Protein AF-A0A9N9I677-F1 (afdb_monomer)

Sequence (275 aa):
DKKPDLIQLHFCMAEDSSINVDSILSALTIPKIPNNEFDAHTFYYDFAKNVANFLLRNTRLHLPPKRTFTILEIEFYLRDEINDHCDPFSHGHEHQLTCGEWYFHHVGRFGYRGGSRKGIDITFGSKNRNIYGGILIRAIKDDETNQVIEGPSLVVDKILELCGVDQQGGIRQLVEVKWKGQSGISKNMENFNGLVYLKKIDDENANSKMQIVIGLYDRFKDIDKVSEVSNINRSVVERCIKEMTAGMNNGNINDFIGKKGRGANGNDYYRMVGV

Mean predicted aligned error: 13.56 Å

Nearest PDB structures (foldseek):
  7ard-assembly1_V  TM=2.330E-01  e=4.717E+00  Polytomella sp. Pringsheim 198.80
  8xqx-assembly1_H  TM=1.436E-01  e=9.628E+00  Chlamydomonas reinhardtii

Solvent-accessible surface area (backbone atoms only — not comparable to full-atom values): 15948 Å² total; per-residue (Å²): 140,81,83,83,86,81,84,78,80,80,75,78,77,71,79,77,76,72,75,80,69,53,67,67,50,58,57,47,48,73,72,84,78,72,95,57,97,70,62,54,66,62,54,52,49,54,49,51,53,53,37,45,45,42,49,50,70,40,30,33,42,35,36,45,98,77,45,48,25,40,43,71,35,65,48,83,33,46,32,29,72,90,69,73,39,69,45,87,83,39,83,78,48,79,71,25,23,38,60,45,27,60,42,67,37,62,44,81,93,86,38,70,37,61,76,85,68,19,34,42,21,44,17,34,19,32,60,95,74,62,24,29,15,36,35,34,46,32,23,38,28,36,68,87,77,66,48,75,39,76,37,26,29,51,43,47,50,52,53,28,51,48,66,72,19,58,91,64,62,28,69,58,35,41,40,60,62,70,25,62,68,30,38,21,28,34,86,88,40,94,42,39,32,90,52,58,31,51,41,72,60,86,44,98,62,67,67,36,70,55,54,54,41,52,58,40,30,75,72,63,75,34,66,66,61,31,17,63,77,66,75,42,59,52,71,58,45,51,50,44,53,49,53,49,51,47,47,67,74,68,52,59,68,68,84,73,56,74,79,85,66,95,81,75,89,68,82,86,80,78,80,74,71,80,121

Organism: NCBI:txid60492

Foldseek 3Di:
DDDDDDDDPDDPPPPPPPPPPPVLLVLLAQDDDDPDDDDPVVSVVVSVLSNLCCQQQFKWKAFPPGWTKHQWAKDKDKDQVPNPPHDVPQPLQPVLQDAQFKDWPADPNPHGDDDQPIWIWGRSHHPVRSMGITMTRAWIATPVPRDIQGGRNSVQVVRCVRVVCNVPPGPCCVCCPQQVNQGGQDPPDPSDSVGIHMDGRPDPCSVVVLVQLVVVCVVPVDLVVSCVVSVNPSVVSVVSVVVVVCCVVVVDCVVVDDDDDPDDDDPDDDRPGSD

Secondary structure (DSSP, 8-state):
--PPP-----------------HHHHHHSPPPPPSS---HHHHHHHHHHHHHHHHHHSEEEEETTTEEEEEEEEEEEEEETTTTEE-TT----GGGGSEEEEEEPEETTTEEP-GGG--EEEEE-BGGGTBEEEEEEEEEEETTT--EEESHHHHHHHHHHHTT-TTTTHHHIIIIIISTT--BSSTTSTTB-SSSEEEE---TTTS-HHHHHHHHHHHH--HHHHHHHHT--HHHHHHHHHHHHHHHHH--GGGG-----TT--SS--------

Structure (mmCIF, N/CA/C/O backbone):
data_AF-A0A9N9I677-F1
#
_entry.id   AF-A0A9N9I677-F1
#
loop_
_atom_site.group_PDB
_atom_site.id
_atom_site.type_symbol
_atom_site.label_atom_id
_atom_site.label_alt_id
_atom_site.label_comp_id
_atom_site.label_asym_id
_atom_site.label_entity_id
_atom_site.label_seq_id
_atom_site.pdbx_PDB_ins_code
_atom_site.Cartn_x
_atom_site.Cartn_y
_atom_site.Cartn_z
_atom_site.occupancy
_atom_site.B_iso_or_equiv
_atom_site.auth_seq_id
_atom_site.auth_comp_id
_atom_site.auth_asym_id
_atom_site.auth_atom_id
_atom_site.pdbx_PDB_model_num
ATOM 1 N N . ASP A 1 1 ? -37.608 40.618 -51.481 1.00 39.62 1 ASP A N 1
ATOM 2 C CA . ASP A 1 1 ? -36.295 40.600 -50.806 1.00 39.62 1 ASP A CA 1
ATOM 3 C C . ASP A 1 1 ? -36.281 39.625 -49.641 1.00 39.62 1 ASP A C 1
ATOM 5 O O . ASP A 1 1 ? -36.791 39.923 -48.568 1.00 39.62 1 ASP A O 1
ATOM 9 N N . LYS A 1 2 ? -35.774 38.411 -49.884 1.00 37.72 2 LYS A N 1
ATOM 10 C CA . LYS A 1 2 ? -35.591 37.358 -48.875 1.00 37.72 2 LYS A CA 1
ATOM 11 C C . LYS A 1 2 ? -34.095 37.253 -48.565 1.00 37.72 2 LYS A C 1
ATOM 13 O O . LYS A 1 2 ? -33.301 37.061 -49.482 1.00 37.72 2 LYS A O 1
ATOM 18 N N . LYS A 1 3 ? -33.727 37.435 -47.292 1.00 33.16 3 LYS A N 1
ATOM 19 C CA . LYS A 1 3 ? -32.366 37.220 -46.769 1.00 33.16 3 LYS A CA 1
ATOM 20 C C . LYS A 1 3 ? -32.000 35.725 -46.829 1.00 33.16 3 LYS A C 1
ATOM 22 O O . LYS A 1 3 ? -32.903 34.908 -46.670 1.00 33.16 3 LYS A O 1
ATOM 27 N N . PRO A 1 4 ? -30.719 35.375 -47.030 1.00 35.78 4 PRO A N 1
ATOM 28 C CA . PRO A 1 4 ? -30.269 33.988 -47.053 1.00 35.78 4 PRO A CA 1
ATOM 29 C C . PRO A 1 4 ? -30.139 33.400 -45.639 1.00 35.78 4 PRO A C 1
ATOM 31 O O . PRO A 1 4 ? -29.731 34.091 -44.702 1.00 35.78 4 PRO A O 1
ATOM 34 N N . ASP A 1 5 ? -30.483 32.118 -45.527 1.00 32.22 5 ASP A N 1
ATOM 35 C CA . ASP A 1 5 ? -30.445 31.304 -44.313 1.00 32.22 5 ASP A CA 1
ATOM 36 C C . ASP A 1 5 ? -29.006 31.029 -43.844 1.00 32.22 5 ASP A C 1
ATOM 38 O O . ASP A 1 5 ? -28.167 30.526 -44.595 1.00 32.22 5 ASP A O 1
ATOM 42 N N . LEU A 1 6 ? -28.729 31.334 -42.572 1.00 29.77 6 LEU A N 1
ATOM 43 C CA . LEU A 1 6 ? -27.537 30.878 -41.860 1.00 29.77 6 LEU A CA 1
ATOM 44 C C . LEU A 1 6 ? -27.733 29.417 -41.441 1.00 29.77 6 LEU A C 1
ATOM 46 O O . LEU A 1 6 ? -28.532 29.113 -40.557 1.00 29.77 6 LEU A O 1
ATOM 50 N N . ILE A 1 7 ? -26.959 28.518 -42.044 1.00 30.98 7 ILE A N 1
ATOM 51 C CA . ILE A 1 7 ? -26.821 27.133 -41.590 1.00 30.98 7 ILE A CA 1
ATOM 52 C C . ILE A 1 7 ? -26.024 27.152 -40.279 1.00 30.98 7 ILE A C 1
ATOM 54 O O . ILE A 1 7 ? -24.803 27.301 -40.270 1.00 30.98 7 ILE A O 1
ATOM 58 N N . GLN A 1 8 ? -26.730 27.027 -39.157 1.00 29.14 8 GLN A N 1
ATOM 59 C CA . GLN A 1 8 ? -26.142 26.787 -37.844 1.00 29.14 8 GLN A CA 1
ATOM 60 C C . GLN A 1 8 ? -25.717 25.311 -37.773 1.00 29.14 8 GLN A C 1
ATOM 62 O O . GLN A 1 8 ? -26.537 24.419 -37.561 1.00 29.14 8 GLN A O 1
ATOM 67 N N . LEU A 1 9 ? -24.428 25.046 -37.988 1.00 28.34 9 LEU A N 1
ATOM 68 C CA . LEU A 1 9 ? -23.805 23.759 -37.679 1.00 28.34 9 LEU A CA 1
ATOM 69 C C . LEU A 1 9 ? -23.866 23.543 -36.161 1.00 28.34 9 LEU A C 1
ATOM 71 O O . LEU A 1 9 ? -23.096 24.131 -35.404 1.00 28.34 9 LEU A O 1
ATOM 75 N N . HIS A 1 10 ? -24.809 22.712 -35.720 1.00 28.77 10 HIS A N 1
ATOM 76 C CA . HIS A 1 10 ? -24.838 22.162 -34.369 1.00 28.77 10 HIS A CA 1
ATOM 77 C C . HIS A 1 10 ? -23.630 21.226 -34.209 1.00 28.77 10 HIS A C 1
ATOM 79 O O . HIS A 1 10 ? -23.668 20.068 -34.619 1.00 28.77 10 HIS A O 1
ATOM 85 N N . PHE A 1 11 ? -22.542 21.726 -33.624 1.00 26.92 11 PHE A N 1
ATOM 86 C CA . PHE A 1 11 ? -21.552 20.856 -33.001 1.00 26.92 11 PHE A CA 1
ATOM 87 C C . PHE A 1 11 ? -22.164 20.346 -31.695 1.00 26.92 11 PHE A C 1
ATOM 89 O O . PHE A 1 11 ? -22.237 21.073 -30.705 1.00 26.92 11 PHE A O 1
ATOM 96 N N . CYS A 1 12 ? -22.633 19.096 -31.700 1.00 25.66 12 CYS A N 1
ATOM 97 C CA . CYS A 1 12 ? -22.782 18.330 -30.470 1.00 25.66 12 CYS A CA 1
ATOM 98 C C . CYS A 1 12 ? -21.399 18.242 -29.820 1.00 25.66 12 CYS A C 1
ATOM 100 O O . CYS A 1 12 ? -20.561 17.444 -30.236 1.00 25.66 12 CYS A O 1
ATOM 102 N N . MET A 1 13 ? -21.158 19.083 -28.817 1.00 25.66 13 MET A N 1
ATOM 103 C CA . MET A 1 13 ? -20.126 18.834 -27.821 1.00 25.66 13 MET A CA 1
ATOM 104 C C . MET A 1 13 ? -20.563 17.567 -27.084 1.00 25.66 13 MET A C 1
ATOM 106 O O . MET A 1 13 ? -21.418 17.621 -26.203 1.00 25.66 13 MET A O 1
ATOM 110 N N . ALA A 1 14 ? -20.052 16.415 -27.514 1.00 29.86 14 ALA A N 1
ATOM 111 C CA . ALA A 1 14 ? -20.012 15.257 -26.644 1.00 29.86 14 ALA A CA 1
ATOM 112 C C . ALA A 1 14 ? -19.204 15.691 -25.419 1.00 29.86 14 ALA A C 1
ATOM 114 O O . ALA A 1 14 ? -18.060 16.125 -25.558 1.00 29.86 14 ALA A O 1
ATOM 115 N N . GLU A 1 15 ? -19.836 15.666 -24.248 1.00 32.62 15 GLU A N 1
ATOM 116 C CA . GLU A 1 15 ? -19.128 15.758 -22.982 1.00 32.62 15 GLU A CA 1
ATOM 117 C C . GLU A 1 15 ? -18.086 14.644 -22.985 1.00 32.62 15 GLU A C 1
ATOM 119 O O . GLU A 1 15 ? -18.415 13.459 -22.915 1.00 32.62 15 GLU A O 1
ATOM 124 N N . ASP A 1 16 ? -16.830 15.040 -23.168 1.00 32.25 16 ASP A N 1
ATOM 125 C CA . ASP A 1 16 ? -15.684 14.160 -23.068 1.00 32.25 16 ASP A CA 1
ATOM 126 C C . ASP A 1 16 ? -15.656 13.693 -21.611 1.00 32.25 16 ASP A C 1
ATOM 128 O O . ASP A 1 16 ? -15.264 14.430 -20.700 1.00 32.25 16 ASP A O 1
ATOM 132 N N . SER A 1 17 ? -16.196 12.498 -21.370 1.00 35.03 17 SER A N 1
ATOM 133 C CA . SER A 1 17 ? -16.135 11.826 -20.084 1.00 35.03 17 SER A CA 1
ATOM 134 C C . SER A 1 17 ? -14.665 11.548 -19.811 1.00 35.03 17 SER A C 1
ATOM 136 O O . SER A 1 17 ? -14.128 10.514 -20.219 1.00 35.03 17 SER A O 1
ATOM 138 N N . SER A 1 18 ? -13.991 12.496 -19.165 1.00 36.28 18 SER A N 1
ATOM 139 C CA . SER A 1 18 ? -12.670 12.276 -18.612 1.00 36.28 18 SER A CA 1
ATOM 140 C C . SER A 1 18 ? -12.786 11.054 -17.712 1.00 36.28 18 SER A C 1
ATOM 142 O O . SER A 1 18 ? -13.469 11.060 -16.688 1.00 36.28 18 SER A O 1
ATOM 144 N N . ILE A 1 19 ? -12.193 9.946 -18.158 1.00 41.88 19 ILE A N 1
ATOM 145 C CA . ILE A 1 19 ? -12.043 8.753 -17.339 1.00 41.88 19 ILE A CA 1
ATOM 146 C C . ILE A 1 19 ? -11.356 9.261 -16.078 1.00 41.88 19 ILE A C 1
ATOM 148 O O . ILE A 1 19 ? -10.221 9.733 -16.143 1.00 41.88 19 ILE A O 1
ATOM 152 N N . ASN A 1 20 ? -12.071 9.261 -14.954 1.00 48.72 20 ASN A N 1
ATOM 153 C CA . ASN A 1 20 ? -11.499 9.603 -13.663 1.00 48.72 20 ASN A CA 1
ATOM 154 C C . ASN A 1 20 ? -10.531 8.472 -13.316 1.00 48.72 20 ASN A C 1
ATOM 156 O O . ASN A 1 20 ? -10.906 7.483 -12.687 1.00 48.72 20 ASN A O 1
ATOM 160 N N . VAL A 1 21 ? -9.317 8.553 -13.863 1.00 64.31 21 VAL A N 1
ATOM 161 C CA . VAL A 1 21 ? -8.292 7.546 -13.642 1.00 64.31 21 VAL A CA 1
ATOM 162 C C . VAL A 1 21 ? -7.922 7.649 -12.175 1.00 64.31 21 VAL A C 1
ATOM 164 O O . VAL A 1 21 ? -7.446 8.686 -11.711 1.00 64.31 21 VAL A O 1
ATOM 167 N N . ASP A 1 22 ? -8.177 6.574 -11.435 1.00 85.06 22 ASP A N 1
ATOM 168 C CA . ASP A 1 22 ? -7.871 6.525 -10.019 1.00 85.06 22 ASP A CA 1
ATOM 169 C C . ASP A 1 22 ? -6.391 6.882 -9.802 1.00 85.06 22 ASP A C 1
ATOM 171 O O . ASP A 1 22 ? -5.483 6.227 -10.320 1.00 85.06 22 ASP A O 1
ATOM 175 N N . SER A 1 23 ? -6.142 7.974 -9.077 1.00 88.31 23 SER A N 1
ATOM 176 C CA . SER A 1 23 ? -4.785 8.503 -8.910 1.00 88.31 23 SER A CA 1
ATOM 177 C C . SER A 1 23 ? -3.852 7.552 -8.154 1.00 88.31 23 SER A C 1
ATOM 179 O O . SER A 1 23 ? -2.647 7.570 -8.403 1.00 88.31 23 SER A O 1
ATOM 181 N N . ILE A 1 24 ? -4.394 6.698 -7.276 1.00 92.69 24 ILE A N 1
ATOM 182 C CA . ILE A 1 24 ? -3.622 5.675 -6.565 1.00 92.69 24 ILE A CA 1
ATOM 183 C C . ILE A 1 24 ? -3.225 4.585 -7.556 1.00 92.69 24 ILE A C 1
ATOM 185 O O . ILE A 1 24 ? -2.053 4.220 -7.632 1.00 92.69 24 ILE A O 1
ATOM 189 N N . LEU A 1 25 ? -4.175 4.115 -8.368 1.00 93.19 25 LEU A N 1
ATOM 190 C CA . LEU A 1 25 ? -3.887 3.114 -9.395 1.00 93.19 25 LEU A CA 1
ATOM 191 C C . LEU A 1 25 ? -2.893 3.643 -10.438 1.00 93.19 25 LEU A C 1
ATOM 193 O O . LEU A 1 25 ? -1.992 2.923 -10.865 1.00 93.19 25 LEU A O 1
ATOM 197 N N . SER A 1 26 ? -3.018 4.919 -10.802 1.00 91.56 26 SER A N 1
ATOM 198 C CA . SER A 1 26 ? -2.101 5.599 -11.721 1.00 91.56 26 SER A CA 1
ATOM 199 C C . SER A 1 26 ? -0.673 5.614 -11.181 1.00 91.56 26 SER A C 1
ATOM 201 O O . SER A 1 26 ? 0.257 5.322 -11.926 1.00 91.56 26 SER A O 1
ATOM 203 N N . ALA A 1 27 ? -0.496 5.910 -9.888 1.00 92.69 27 ALA A N 1
ATOM 204 C CA . ALA A 1 27 ? 0.815 5.904 -9.245 1.00 92.69 27 ALA A CA 1
ATOM 205 C C . ALA A 1 27 ? 1.431 4.496 -9.193 1.00 92.69 27 ALA A C 1
ATOM 207 O O . ALA A 1 27 ? 2.628 4.350 -9.415 1.00 92.69 27 ALA A O 1
ATOM 208 N N . LEU A 1 28 ? 0.621 3.465 -8.932 1.00 95.25 28 LEU A N 1
ATOM 209 C CA . LEU A 1 28 ? 1.070 2.070 -8.829 1.00 95.25 28 LEU A CA 1
ATOM 210 C C . LEU A 1 28 ? 1.306 1.392 -10.183 1.00 95.25 28 LEU A C 1
ATOM 212 O O . LEU A 1 28 ? 1.918 0.328 -10.242 1.00 95.25 28 LEU A O 1
ATOM 216 N N . THR A 1 29 ? 0.814 1.960 -11.281 1.00 95.00 29 THR A N 1
ATOM 217 C CA . THR A 1 29 ? 0.939 1.329 -12.594 1.00 95.00 29 THR A CA 1
ATOM 218 C C . THR A 1 29 ? 2.365 1.477 -13.112 1.00 95.00 29 THR A C 1
ATOM 220 O O . THR A 1 29 ? 2.807 2.583 -13.422 1.00 95.00 29 THR A O 1
ATOM 223 N N . ILE A 1 30 ? 3.075 0.352 -13.261 1.00 92.31 30 ILE A N 1
ATOM 224 C CA . ILE A 1 30 ? 4.424 0.338 -13.845 1.00 92.31 30 ILE A CA 1
ATOM 225 C C . ILE A 1 30 ? 4.368 1.015 -15.230 1.00 92.31 30 ILE A C 1
ATOM 227 O O . ILE A 1 30 ? 3.589 0.561 -16.082 1.00 92.31 30 ILE A O 1
ATOM 231 N N . PRO A 1 31 ? 5.186 2.050 -15.497 1.00 91.19 31 PRO A N 1
ATOM 232 C CA . PRO A 1 31 ? 5.207 2.746 -16.778 1.00 91.19 31 PRO A CA 1
ATOM 233 C C . PRO A 1 31 ? 5.480 1.811 -17.955 1.00 91.19 31 PRO A C 1
ATOM 235 O O . PRO A 1 31 ? 5.965 0.687 -17.792 1.00 91.19 31 PRO A O 1
ATOM 238 N N . LYS A 1 32 ? 5.186 2.275 -19.171 1.00 89.94 32 LYS A N 1
ATOM 239 C CA . LYS A 1 32 ? 5.574 1.543 -20.377 1.00 89.94 32 LYS A CA 1
ATOM 240 C C . LYS A 1 32 ? 7.099 1.403 -20.407 1.00 89.94 32 LYS A C 1
ATOM 242 O O . LYS A 1 32 ? 7.810 2.396 -20.270 1.00 89.94 32 LYS A O 1
ATOM 247 N N . ILE A 1 33 ? 7.567 0.175 -20.603 1.00 86.56 33 ILE A N 1
ATOM 248 C CA . ILE A 1 33 ? 8.993 -0.121 -20.733 1.00 86.56 33 ILE A CA 1
ATOM 249 C C . ILE A 1 33 ? 9.505 0.524 -22.036 1.00 86.56 33 ILE A C 1
ATOM 251 O O . ILE A 1 33 ? 8.821 0.411 -23.063 1.00 86.56 33 ILE A O 1
ATOM 255 N N . PRO A 1 34 ? 10.644 1.241 -22.016 1.00 85.00 34 PRO A N 1
ATOM 256 C CA . PRO A 1 34 ? 11.228 1.826 -23.219 1.00 85.00 34 PRO A CA 1
ATOM 257 C C . PRO A 1 34 ? 11.516 0.768 -24.294 1.00 85.00 34 PRO A C 1
ATOM 259 O O . PRO A 1 34 ? 11.910 -0.348 -23.988 1.00 85.00 34 PRO A O 1
ATOM 262 N N . ASN A 1 35 ? 11.344 1.126 -25.571 1.00 77.56 35 ASN A N 1
ATOM 263 C CA . ASN A 1 35 ? 11.613 0.212 -26.693 1.00 77.56 35 ASN A CA 1
ATOM 264 C C . ASN A 1 35 ? 13.116 0.033 -26.991 1.00 77.56 35 ASN A C 1
ATOM 266 O O . ASN A 1 35 ? 13.482 -0.852 -27.760 1.00 77.56 35 ASN A O 1
ATOM 270 N N . ASN A 1 36 ? 13.962 0.912 -26.452 1.00 79.62 36 ASN A N 1
ATOM 271 C CA . ASN A 1 36 ? 15.411 0.871 -26.629 1.00 79.62 36 ASN A CA 1
ATOM 272 C C . ASN A 1 36 ? 16.046 0.122 -25.451 1.00 79.62 36 ASN A C 1
ATOM 274 O O . ASN A 1 36 ? 15.402 -0.047 -24.417 1.00 79.62 36 ASN A O 1
ATOM 278 N N . GLU A 1 37 ? 17.316 -0.262 -25.587 1.00 77.94 37 GLU A N 1
ATOM 279 C CA . GLU A 1 37 ? 18.106 -0.761 -24.459 1.00 77.94 37 GLU A CA 1
ATOM 280 C C . GLU A 1 37 ? 18.017 0.235 -23.292 1.00 77.94 37 GLU A C 1
ATOM 282 O O . GLU A 1 37 ? 18.255 1.436 -23.457 1.00 77.94 37 GLU A O 1
ATOM 287 N N . PHE A 1 38 ? 17.576 -0.254 -22.135 1.00 84.44 38 PHE A N 1
ATOM 288 C CA . PHE 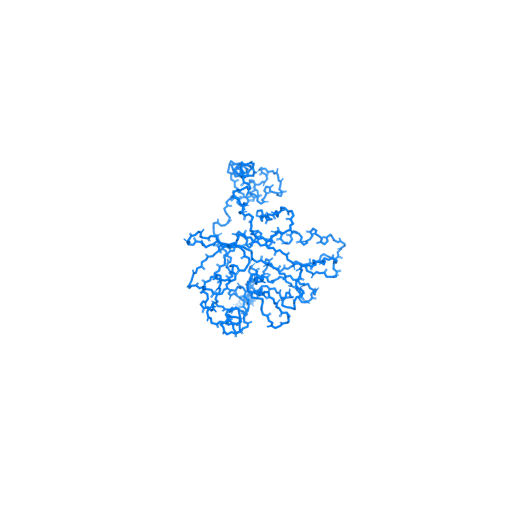A 1 38 ? 17.375 0.540 -20.931 1.00 84.44 38 PHE A CA 1
ATOM 289 C C . PHE A 1 38 ? 17.971 -0.204 -19.742 1.00 84.44 38 PHE A C 1
ATOM 291 O O . PHE A 1 38 ? 17.992 -1.433 -19.716 1.00 84.44 38 PHE A O 1
ATOM 298 N N . ASP A 1 39 ? 18.438 0.546 -18.748 1.00 87.00 39 ASP A N 1
ATOM 299 C CA . ASP A 1 39 ? 18.860 -0.053 -17.490 1.00 87.00 39 ASP A CA 1
ATOM 300 C C . ASP A 1 39 ? 17.630 -0.396 -16.641 1.00 87.00 39 ASP A C 1
ATOM 302 O O . ASP A 1 39 ? 16.943 0.491 -16.119 1.00 87.00 39 ASP A O 1
ATOM 306 N N . ALA A 1 40 ? 17.339 -1.692 -16.522 1.00 84.94 40 ALA A N 1
ATOM 307 C CA . ALA A 1 40 ? 16.195 -2.189 -15.769 1.00 84.94 40 ALA A CA 1
ATOM 308 C C . ALA A 1 40 ? 16.269 -1.795 -14.291 1.00 84.94 40 ALA A C 1
ATOM 310 O O . ALA A 1 40 ? 15.249 -1.438 -13.698 1.00 84.94 40 ALA A O 1
ATOM 311 N N . HIS A 1 41 ? 17.472 -1.794 -13.709 1.00 83.00 41 HIS A N 1
ATOM 312 C CA . HIS A 1 41 ? 17.660 -1.436 -12.310 1.00 83.00 41 HIS A CA 1
ATOM 313 C C . HIS A 1 41 ? 17.267 0.024 -12.049 1.00 83.00 41 HIS A C 1
ATOM 315 O O . HIS A 1 41 ? 16.402 0.279 -11.211 1.00 83.00 41 HIS A O 1
ATOM 321 N N . THR A 1 42 ? 17.833 0.989 -12.783 1.00 85.75 42 THR A N 1
ATOM 322 C CA . THR A 1 42 ? 17.456 2.404 -12.652 1.00 85.75 42 THR A CA 1
ATOM 323 C C . THR A 1 42 ? 15.977 2.634 -12.959 1.00 85.75 42 THR A C 1
ATOM 325 O O . THR A 1 42 ? 15.318 3.356 -12.212 1.00 85.75 42 THR A O 1
ATOM 328 N N . PHE A 1 43 ? 15.419 1.989 -13.989 1.00 86.81 43 PHE A N 1
ATOM 329 C CA . PHE A 1 43 ? 13.997 2.124 -14.323 1.00 86.81 43 PHE A CA 1
ATOM 330 C C . PHE A 1 43 ? 13.080 1.719 -13.160 1.00 86.81 43 PHE A C 1
ATOM 332 O O . PHE A 1 43 ? 12.176 2.472 -12.781 1.00 86.81 43 PHE A O 1
ATOM 339 N N . TYR A 1 44 ? 13.323 0.548 -12.566 1.00 87.19 44 TYR A N 1
ATOM 340 C CA . TYR A 1 44 ? 12.518 0.062 -11.449 1.00 87.19 44 TYR A CA 1
ATOM 341 C C . TYR A 1 44 ? 12.788 0.814 -10.151 1.00 87.19 44 TYR A C 1
ATOM 343 O O . TYR A 1 44 ? 11.848 1.053 -9.391 1.00 87.19 44 TYR A O 1
ATOM 351 N N . TYR A 1 45 ? 14.025 1.253 -9.923 1.00 86.38 45 TYR A N 1
ATOM 352 C CA . TYR A 1 45 ? 14.370 2.107 -8.792 1.00 86.38 45 TYR A CA 1
ATOM 353 C C . TYR A 1 45 ? 13.608 3.437 -8.835 1.00 86.38 45 TYR A C 1
ATOM 355 O O . TYR A 1 45 ? 12.986 3.820 -7.843 1.00 86.38 45 TYR A O 1
ATOM 363 N N . ASP A 1 46 ? 13.591 4.121 -9.981 1.00 82.94 46 ASP A N 1
ATOM 364 C CA . ASP A 1 46 ? 12.887 5.397 -10.135 1.00 82.94 46 ASP A CA 1
ATOM 365 C C . ASP A 1 46 ? 11.374 5.230 -9.968 1.00 82.94 46 ASP A C 1
ATOM 367 O O . ASP A 1 46 ? 10.717 6.032 -9.296 1.00 82.94 46 ASP A O 1
ATOM 371 N N . PHE A 1 47 ? 10.812 4.158 -10.531 1.00 88.31 47 PHE A N 1
ATOM 372 C CA . PHE A 1 47 ? 9.415 3.800 -10.312 1.00 88.31 47 PHE A CA 1
ATOM 373 C C . PHE A 1 47 ? 9.118 3.566 -8.821 1.00 88.31 47 PHE A C 1
ATOM 375 O O . PHE A 1 47 ? 8.223 4.213 -8.270 1.00 88.31 47 PHE A O 1
ATOM 382 N N . ALA A 1 48 ? 9.894 2.712 -8.147 1.00 89.31 48 ALA A N 1
ATOM 383 C CA . ALA A 1 48 ? 9.716 2.405 -6.729 1.00 89.31 48 ALA A CA 1
ATOM 384 C C . ALA A 1 48 ? 9.868 3.656 -5.852 1.00 89.31 48 ALA A C 1
ATOM 386 O O . ALA A 1 48 ? 9.057 3.876 -4.954 1.00 89.31 48 ALA A O 1
ATOM 387 N N . LYS A 1 49 ? 10.837 4.530 -6.151 1.00 86.94 49 LYS A N 1
ATOM 388 C CA . LYS A 1 49 ? 11.031 5.818 -5.467 1.00 86.94 49 LYS A CA 1
ATOM 389 C C . LYS A 1 49 ? 9.793 6.711 -5.589 1.00 86.94 49 LYS A C 1
ATOM 391 O O . LYS A 1 49 ? 9.346 7.285 -4.595 1.00 86.94 49 LYS A O 1
ATOM 396 N N . ASN A 1 50 ? 9.209 6.814 -6.783 1.00 83.25 50 ASN A N 1
ATOM 397 C CA . ASN A 1 50 ? 8.005 7.618 -7.009 1.00 83.25 50 ASN A CA 1
ATOM 398 C C . ASN A 1 50 ? 6.785 7.049 -6.273 1.00 83.25 50 ASN A C 1
ATOM 400 O O . ASN A 1 50 ? 6.059 7.797 -5.614 1.00 83.25 50 ASN A O 1
ATOM 404 N N . VAL A 1 51 ? 6.592 5.730 -6.330 1.00 89.81 51 VAL A N 1
ATOM 405 C CA . VAL A 1 51 ? 5.522 5.044 -5.596 1.00 89.81 51 VAL A CA 1
ATOM 406 C C . VAL A 1 51 ? 5.697 5.212 -4.088 1.00 89.81 51 VAL A C 1
ATOM 408 O O . VAL A 1 51 ? 4.732 5.523 -3.393 1.00 89.81 51 VAL A O 1
ATOM 411 N N . ALA A 1 52 ? 6.921 5.064 -3.577 1.00 91.00 52 ALA A N 1
ATOM 412 C CA . ALA A 1 52 ? 7.219 5.224 -2.160 1.00 91.00 52 ALA A CA 1
ATOM 413 C C . ALA A 1 52 ? 6.865 6.629 -1.670 1.00 91.00 52 ALA A C 1
ATOM 415 O O . ALA A 1 52 ? 6.147 6.769 -0.682 1.00 91.00 52 ALA A O 1
ATOM 416 N N . ASN A 1 53 ? 7.284 7.664 -2.403 1.00 84.06 53 ASN A N 1
ATOM 417 C CA . ASN A 1 53 ? 6.922 9.045 -2.094 1.00 84.06 53 ASN A CA 1
ATOM 418 C C . ASN A 1 53 ? 5.403 9.229 -2.040 1.00 84.06 53 ASN A C 1
ATOM 420 O O . ASN A 1 53 ? 4.879 9.790 -1.078 1.00 84.06 53 ASN A O 1
ATOM 424 N N . PHE A 1 54 ? 4.686 8.706 -3.034 1.00 87.94 54 PHE A N 1
ATOM 425 C CA . PHE A 1 54 ? 3.234 8.819 -3.096 1.00 87.94 54 PHE A CA 1
ATOM 426 C C . PHE A 1 54 ? 2.528 8.106 -1.928 1.00 87.94 54 PHE A C 1
ATOM 428 O O . PHE A 1 54 ? 1.634 8.679 -1.297 1.00 87.94 54 PHE A O 1
ATOM 435 N N . LEU A 1 55 ? 2.932 6.876 -1.603 1.00 92.62 55 LEU A N 1
ATOM 436 C CA . LEU A 1 55 ? 2.316 6.082 -0.536 1.00 92.62 55 LEU A CA 1
ATOM 437 C C . LEU A 1 55 ? 2.630 6.628 0.862 1.00 92.62 55 LEU A C 1
ATOM 439 O O . LEU A 1 55 ? 1.735 6.704 1.702 1.00 92.62 55 LEU A O 1
ATOM 443 N N . LEU A 1 56 ? 3.878 7.028 1.114 1.00 90.44 56 LEU A N 1
ATOM 444 C CA . LEU A 1 56 ? 4.318 7.492 2.433 1.00 90.44 56 LEU A CA 1
ATOM 445 C C . LEU A 1 56 ? 3.847 8.922 2.732 1.00 90.44 56 LEU A C 1
ATOM 447 O O . LEU A 1 56 ? 3.529 9.252 3.875 1.00 90.44 56 LEU A O 1
ATOM 451 N N . ARG A 1 57 ? 3.783 9.787 1.711 1.00 85.25 57 ARG A N 1
ATOM 452 C CA . ARG A 1 57 ? 3.524 11.224 1.901 1.00 85.25 57 ARG A CA 1
ATOM 453 C C . ARG A 1 57 ? 2.109 11.625 1.516 1.00 85.25 57 ARG A C 1
ATOM 455 O O . ARG A 1 57 ? 1.481 12.393 2.240 1.00 85.25 57 ARG A O 1
ATOM 462 N N . ASN A 1 58 ? 1.604 11.115 0.395 1.00 88.56 58 ASN A N 1
ATOM 463 C CA . ASN A 1 58 ? 0.372 11.602 -0.233 1.00 88.56 58 ASN A CA 1
ATOM 464 C C . ASN A 1 58 ? -0.827 10.673 -0.044 1.00 88.56 58 ASN A C 1
ATOM 466 O O . ASN A 1 58 ? -1.868 10.893 -0.661 1.00 88.56 58 ASN A O 1
ATOM 470 N N . THR A 1 59 ? -0.701 9.658 0.808 1.00 93.44 59 THR A N 1
ATOM 471 C CA . THR A 1 59 ? -1.740 8.651 1.013 1.00 93.44 59 THR A CA 1
ATOM 472 C C . THR A 1 59 ? -2.004 8.423 2.502 1.00 93.44 59 THR A C 1
ATOM 474 O O . THR A 1 59 ? -1.120 8.576 3.351 1.00 93.44 59 THR A O 1
ATOM 477 N N . ARG A 1 60 ? -3.243 8.054 2.833 1.00 96.31 60 ARG A N 1
ATOM 478 C CA . ARG A 1 60 ? -3.631 7.518 4.143 1.00 96.31 60 ARG A CA 1
ATOM 479 C C . ARG A 1 60 ? -4.329 6.181 3.995 1.00 96.31 60 ARG A C 1
ATOM 481 O O . ARG A 1 60 ? -5.147 6.004 3.094 1.00 96.31 60 ARG A O 1
ATOM 488 N N . LEU A 1 61 ? -4.019 5.265 4.906 1.00 98.25 61 LEU A N 1
ATOM 489 C CA . LEU A 1 61 ? -4.741 4.013 5.077 1.00 98.25 61 LEU A CA 1
ATOM 490 C C . LEU A 1 61 ? -5.961 4.266 5.967 1.00 98.25 61 LEU A C 1
ATOM 492 O O . LEU A 1 61 ? -5.835 4.755 7.085 1.00 98.25 61 LEU A O 1
ATOM 496 N N . HIS A 1 62 ? -7.141 3.927 5.472 1.00 98.06 62 HIS A N 1
ATOM 497 C CA . HIS A 1 62 ? -8.406 4.024 6.183 1.00 98.06 62 HIS A CA 1
ATOM 498 C C . HIS A 1 62 ? -8.861 2.641 6.634 1.00 98.06 62 HIS A C 1
ATOM 500 O O . HIS A 1 62 ? -8.908 1.704 5.835 1.00 98.06 62 HIS A O 1
ATOM 506 N N . LEU A 1 63 ? -9.233 2.545 7.909 1.00 97.50 63 LEU A N 1
ATOM 507 C CA . LEU A 1 63 ? -9.758 1.339 8.544 1.00 97.50 63 LEU A CA 1
ATOM 508 C C . LEU A 1 63 ? -11.059 1.657 9.306 1.00 97.50 63 LEU A C 1
ATOM 510 O O . LEU A 1 63 ? -11.277 2.803 9.718 1.00 97.50 63 LEU A O 1
ATOM 514 N N . PRO A 1 64 ? -11.944 0.674 9.542 1.00 96.19 64 PRO A N 1
ATOM 515 C CA . PRO A 1 64 ? -13.124 0.878 10.379 1.00 96.19 64 PRO A CA 1
ATOM 516 C C . PRO A 1 64 ? -12.750 1.206 11.846 1.00 96.19 64 PRO A C 1
ATOM 518 O O . PRO A 1 64 ? -11.632 0.929 12.274 1.00 96.19 64 PRO A O 1
ATOM 521 N N . PRO A 1 65 ? -13.652 1.815 12.643 1.00 91.19 65 PRO A N 1
ATOM 522 C CA . PRO A 1 65 ? -14.940 2.382 12.247 1.00 91.19 65 PRO A CA 1
ATOM 523 C C . PRO A 1 65 ? -14.848 3.759 11.564 1.00 91.19 65 PRO A C 1
ATOM 525 O O . PRO A 1 65 ? -15.904 4.297 11.249 1.00 91.19 65 PRO A O 1
ATOM 528 N N . LYS A 1 66 ? -13.641 4.325 11.368 1.00 92.94 66 LYS A N 1
ATOM 529 C CA . LYS A 1 66 ? -13.289 5.542 10.580 1.00 92.94 66 LYS A CA 1
ATOM 530 C C . LYS A 1 66 ? -11.858 6.029 10.903 1.00 92.94 66 LYS A C 1
ATOM 532 O O . LYS A 1 66 ? -11.574 7.217 10.842 1.00 92.94 66 LYS A O 1
ATOM 537 N N . ARG A 1 67 ? -10.960 5.115 11.265 1.00 96.25 67 ARG A N 1
ATOM 538 C CA . ARG A 1 67 ? -9.591 5.433 11.685 1.00 96.25 67 ARG A CA 1
ATOM 539 C C . ARG A 1 67 ? -8.716 5.702 10.462 1.00 96.25 67 ARG A C 1
ATOM 541 O O . ARG A 1 67 ? -8.867 5.018 9.445 1.00 96.25 67 ARG A O 1
ATOM 548 N N . THR A 1 68 ? -7.793 6.653 10.570 1.00 97.38 68 THR A N 1
ATOM 549 C CA . THR A 1 68 ? -6.783 6.924 9.539 1.00 97.38 68 THR A CA 1
ATOM 550 C C . THR A 1 68 ? -5.384 6.638 10.050 1.00 97.38 68 THR A C 1
ATOM 552 O O . THR A 1 68 ? -5.069 6.850 11.222 1.00 97.38 68 THR A O 1
ATOM 555 N N . PHE A 1 69 ? -4.553 6.124 9.152 1.00 98.12 69 PHE A N 1
ATOM 556 C CA . PHE A 1 69 ? -3.187 5.743 9.443 1.00 98.12 69 PHE A CA 1
ATOM 557 C C . PHE A 1 69 ? -2.234 6.303 8.391 1.00 98.12 69 PHE A C 1
ATOM 559 O O . PHE A 1 69 ? -2.469 6.192 7.181 1.00 98.12 69 PHE A O 1
ATOM 566 N N . THR A 1 70 ? -1.119 6.848 8.862 1.00 96.38 70 THR A N 1
ATOM 567 C CA . THR A 1 70 ? 0.048 7.174 8.044 1.00 96.38 70 THR A CA 1
ATOM 568 C C . THR A 1 70 ? 0.886 5.912 7.836 1.00 96.38 70 THR A C 1
ATOM 570 O O . THR A 1 70 ? 1.237 5.239 8.806 1.00 96.38 70 THR A O 1
ATOM 573 N N . ILE A 1 71 ? 1.236 5.584 6.591 1.00 97.12 71 ILE A N 1
ATOM 574 C CA . ILE A 1 71 ? 2.196 4.510 6.295 1.00 97.12 71 ILE A CA 1
ATOM 575 C C . ILE A 1 71 ? 3.604 5.042 6.577 1.00 97.12 71 ILE A C 1
ATOM 577 O O . ILE A 1 71 ? 3.952 6.123 6.111 1.00 97.12 71 ILE A O 1
ATOM 581 N N . LEU A 1 72 ? 4.398 4.301 7.350 1.00 89.69 72 LEU A N 1
ATOM 582 C CA . LEU A 1 72 ? 5.732 4.736 7.779 1.00 89.69 72 LEU A CA 1
ATOM 583 C C . LEU A 1 72 ? 6.870 3.960 7.120 1.00 89.69 72 LEU A C 1
ATOM 585 O O . LEU A 1 72 ? 7.944 4.511 6.911 1.00 89.69 72 LEU A O 1
ATOM 589 N N . GLU A 1 73 ? 6.656 2.680 6.832 1.00 94.81 73 GLU A N 1
ATOM 590 C CA . GLU A 1 73 ? 7.702 1.796 6.323 1.00 94.81 73 GLU A CA 1
ATOM 591 C C . GLU A 1 73 ? 7.088 0.810 5.330 1.00 94.81 73 GLU A C 1
ATOM 593 O O . GLU A 1 73 ? 6.061 0.186 5.624 1.00 94.81 73 GLU A O 1
ATOM 598 N N . ILE A 1 74 ? 7.722 0.682 4.165 1.00 97.25 74 ILE A N 1
ATOM 599 C CA . ILE A 1 74 ? 7.330 -0.227 3.087 1.00 97.25 74 ILE A CA 1
ATOM 600 C C . ILE A 1 74 ? 8.555 -0.931 2.503 1.00 97.25 74 ILE A C 1
ATOM 602 O O . ILE A 1 74 ? 9.671 -0.426 2.604 1.00 97.25 74 ILE A O 1
ATOM 606 N N . GLU A 1 75 ? 8.343 -2.077 1.869 1.00 94.38 75 GLU A N 1
ATOM 607 C CA . GLU A 1 75 ? 9.382 -2.850 1.185 1.00 94.38 75 GLU A CA 1
ATOM 608 C C . GLU A 1 75 ? 8.847 -3.352 -0.159 1.00 94.38 75 GLU A C 1
ATOM 610 O O . GLU A 1 75 ? 7.717 -3.831 -0.237 1.00 94.38 75 GLU A O 1
ATOM 615 N N . PHE A 1 76 ? 9.631 -3.190 -1.225 1.00 93.62 76 PHE A N 1
ATOM 616 C CA . PHE A 1 76 ? 9.235 -3.556 -2.585 1.00 93.62 76 PHE A CA 1
ATOM 617 C C . PHE A 1 76 ? 9.777 -4.936 -2.939 1.00 93.62 76 PHE A C 1
ATOM 619 O O . PHE A 1 76 ? 10.958 -5.196 -2.738 1.00 93.62 76 PHE A O 1
ATOM 626 N N . TYR A 1 77 ? 8.929 -5.758 -3.549 1.00 91.81 77 TYR A N 1
ATOM 627 C CA . TYR A 1 77 ? 9.309 -7.014 -4.181 1.00 91.81 77 TYR A CA 1
ATOM 628 C C . TYR A 1 77 ? 8.859 -6.999 -5.635 1.00 91.81 77 TYR A C 1
ATOM 630 O O . TYR A 1 77 ? 7.681 -6.762 -5.922 1.00 91.81 77 TYR A O 1
ATOM 638 N N . LEU A 1 78 ? 9.789 -7.274 -6.547 1.00 90.06 78 LEU A N 1
ATOM 639 C CA . LEU A 1 78 ? 9.543 -7.239 -7.985 1.00 90.06 78 LEU A CA 1
ATOM 640 C C . LEU A 1 78 ? 10.195 -8.430 -8.683 1.00 90.06 78 LEU A C 1
ATOM 642 O O . LEU A 1 78 ? 11.404 -8.639 -8.592 1.00 90.06 78 LEU A O 1
ATOM 646 N N . ARG A 1 79 ? 9.397 -9.154 -9.463 1.00 89.12 79 ARG A N 1
ATOM 647 C CA . ARG A 1 79 ? 9.885 -10.172 -10.390 1.00 89.12 79 ARG A CA 1
ATOM 648 C C . ARG A 1 79 ? 9.419 -9.853 -11.801 1.00 89.12 79 ARG A C 1
ATOM 650 O O . ARG A 1 79 ? 8.229 -9.945 -12.101 1.00 89.12 79 ARG A O 1
ATOM 657 N N . ASP A 1 80 ? 10.382 -9.526 -12.646 1.00 88.62 80 ASP A N 1
ATOM 658 C CA . ASP A 1 80 ? 10.249 -9.382 -14.088 1.00 88.62 80 ASP A CA 1
ATOM 659 C C . ASP A 1 80 ? 11.349 -10.209 -14.759 1.00 88.62 80 ASP A C 1
ATOM 661 O O . ASP A 1 80 ? 12.489 -9.773 -14.910 1.00 88.62 80 ASP A O 1
ATOM 665 N N . GLU A 1 81 ? 10.996 -11.436 -15.131 1.00 84.25 81 GLU A N 1
ATOM 666 C CA . GLU A 1 81 ? 11.931 -12.387 -15.740 1.00 84.25 81 GLU A CA 1
ATOM 667 C C . GLU A 1 81 ? 12.331 -11.978 -17.165 1.00 84.25 81 GLU A C 1
ATOM 669 O O . GLU A 1 81 ? 13.389 -12.378 -17.640 1.00 84.25 81 GLU A O 1
ATOM 674 N N . ILE A 1 82 ? 11.511 -11.170 -17.849 1.00 84.44 82 ILE A N 1
ATOM 675 C CA . ILE A 1 82 ? 11.764 -10.759 -19.236 1.00 84.44 82 ILE A CA 1
ATOM 676 C C . ILE A 1 82 ? 12.902 -9.736 -19.294 1.00 84.44 82 ILE A C 1
ATOM 678 O O . ILE A 1 82 ? 13.707 -9.776 -20.222 1.00 84.44 82 ILE A O 1
ATOM 682 N N . ASN A 1 83 ? 12.981 -8.843 -18.305 1.00 81.25 83 ASN A N 1
ATOM 683 C CA . ASN A 1 83 ? 13.996 -7.786 -18.235 1.00 81.25 83 ASN A CA 1
ATOM 684 C C . ASN A 1 83 ? 15.050 -8.047 -17.142 1.00 81.25 83 ASN A C 1
ATOM 686 O O . ASN A 1 83 ? 15.626 -7.103 -16.607 1.00 81.25 83 ASN A O 1
ATOM 690 N N . ASP A 1 84 ? 15.274 -9.324 -16.805 1.00 75.69 84 ASP A N 1
ATOM 691 C CA . ASP A 1 84 ? 16.300 -9.815 -15.867 1.00 75.69 84 ASP A CA 1
ATOM 692 C C . ASP A 1 84 ? 16.258 -9.188 -14.457 1.00 75.69 84 ASP A C 1
ATOM 694 O O . ASP A 1 84 ? 17.267 -9.057 -13.766 1.00 75.69 84 ASP A O 1
ATOM 698 N N . HIS A 1 85 ? 15.064 -8.817 -13.982 1.00 74.62 85 HIS A N 1
ATOM 699 C CA . HIS A 1 85 ? 14.860 -8.350 -12.612 1.00 74.62 85 HIS A CA 1
ATOM 700 C C . HIS A 1 85 ? 14.183 -9.439 -11.773 1.00 74.62 85 HIS A C 1
ATOM 702 O O . HIS A 1 85 ? 12.980 -9.402 -11.503 1.00 74.62 85 HIS A O 1
ATOM 708 N N . CYS A 1 86 ? 14.961 -10.427 -11.334 1.00 75.44 86 CYS A N 1
ATOM 709 C CA . CYS A 1 86 ? 14.469 -11.544 -10.528 1.00 75.44 86 CYS A CA 1
ATOM 710 C C . CYS A 1 86 ? 14.776 -11.354 -9.037 1.00 75.44 86 CYS A C 1
ATOM 712 O O . CYS A 1 86 ? 15.769 -11.882 -8.540 1.00 75.44 86 CYS A O 1
ATOM 714 N N . ASP A 1 87 ? 13.912 -10.654 -8.295 1.00 74.19 87 ASP A N 1
ATOM 715 C CA . ASP A 1 87 ? 14.040 -10.605 -6.834 1.00 74.19 87 ASP A CA 1
ATOM 716 C C . ASP A 1 87 ? 13.778 -12.004 -6.230 1.00 74.19 87 ASP A C 1
ATOM 718 O O . ASP A 1 87 ? 12.660 -12.531 -6.359 1.00 74.19 87 ASP A O 1
ATOM 722 N N . PRO A 1 88 ? 14.767 -12.626 -5.557 1.00 68.38 88 PRO A N 1
ATOM 723 C CA . PRO A 1 88 ? 14.630 -13.969 -5.000 1.00 68.38 88 PRO A CA 1
ATOM 724 C C . PRO A 1 88 ? 13.643 -14.047 -3.828 1.00 68.38 88 PRO A C 1
ATOM 726 O O . PRO A 1 88 ? 13.189 -15.142 -3.496 1.00 68.38 88 PRO A O 1
ATOM 729 N N . PHE A 1 89 ? 13.293 -12.916 -3.210 1.00 69.81 89 PHE A N 1
ATOM 730 C CA . PHE A 1 89 ? 12.360 -12.841 -2.084 1.00 69.81 89 PHE A CA 1
ATOM 731 C C . PHE A 1 89 ? 10.916 -12.573 -2.521 1.00 69.81 89 PHE A C 1
ATOM 733 O O . PHE A 1 89 ? 9.996 -12.668 -1.706 1.00 69.81 89 PHE A O 1
ATOM 740 N N . SER A 1 90 ? 10.690 -12.309 -3.812 1.00 67.75 90 SER A N 1
ATOM 741 C CA . SER A 1 90 ? 9.341 -12.216 -4.369 1.00 67.75 90 SER A CA 1
ATOM 742 C C . SER A 1 90 ? 8.585 -13.540 -4.210 1.00 67.75 90 SER A C 1
ATOM 744 O O . SER A 1 90 ? 9.085 -14.618 -4.542 1.00 67.75 90 SER A O 1
ATOM 746 N N . HIS A 1 91 ? 7.342 -13.466 -3.727 1.00 70.31 91 HIS A N 1
ATOM 747 C CA . HIS A 1 91 ? 6.508 -14.654 -3.533 1.00 70.31 91 HIS A CA 1
ATOM 748 C C . HIS A 1 91 ? 6.122 -15.323 -4.861 1.00 70.31 91 HIS A C 1
ATOM 750 O O . HIS A 1 91 ? 5.863 -16.526 -4.870 1.00 70.31 91 HIS A O 1
ATOM 756 N N . GLY A 1 92 ? 6.042 -14.556 -5.957 1.00 76.25 92 GLY A N 1
ATOM 757 C CA . GLY A 1 92 ? 5.660 -15.065 -7.279 1.00 76.25 92 GLY A CA 1
ATOM 758 C C . GLY A 1 92 ? 4.239 -15.638 -7.310 1.00 76.25 92 GLY A C 1
ATOM 759 O O . GLY A 1 92 ? 3.932 -16.505 -8.123 1.00 76.25 92 GLY A O 1
ATOM 760 N N . HIS A 1 93 ? 3.377 -15.210 -6.383 1.00 87.25 93 HIS A N 1
ATOM 761 C CA . HIS A 1 93 ? 1.996 -15.679 -6.324 1.00 87.25 93 HIS A CA 1
ATOM 762 C C . HIS A 1 93 ? 1.185 -15.027 -7.447 1.00 87.25 93 HIS A C 1
ATOM 764 O O . HIS A 1 93 ? 1.367 -13.843 -7.714 1.00 87.25 93 HIS A O 1
ATOM 770 N N . GLU A 1 94 ? 0.247 -15.751 -8.064 1.00 90.25 94 GLU A N 1
ATOM 771 C CA . GLU A 1 94 ? -0.548 -15.244 -9.200 1.00 90.25 94 GLU A CA 1
ATOM 772 C C . GLU A 1 94 ? -1.284 -13.935 -8.878 1.00 90.25 94 GLU A C 1
ATOM 774 O O . GLU A 1 94 ? -1.463 -13.088 -9.747 1.00 90.25 94 GLU A O 1
ATOM 779 N N . HIS A 1 95 ? -1.656 -13.730 -7.612 1.00 90.44 95 HIS A N 1
ATOM 780 C CA . HIS A 1 95 ? -2.271 -12.480 -7.157 1.00 90.44 95 HIS A CA 1
ATOM 781 C C . HIS A 1 95 ? -1.321 -11.276 -7.273 1.00 90.44 95 HIS A C 1
ATOM 783 O O . HIS A 1 95 ? -1.760 -10.180 -7.570 1.00 90.44 95 HIS A O 1
ATOM 789 N N . GLN A 1 96 ? -0.003 -11.455 -7.169 1.00 92.38 96 GLN A N 1
ATOM 790 C CA . GLN A 1 96 ? 0.957 -10.362 -7.373 1.00 92.38 96 GLN A CA 1
ATOM 791 C C . GLN A 1 96 ? 1.062 -9.907 -8.843 1.00 92.38 96 GLN A C 1
ATOM 793 O O . GLN A 1 96 ? 1.786 -8.956 -9.119 1.00 92.38 96 GLN A O 1
ATOM 798 N N . LEU A 1 97 ? 0.342 -10.538 -9.783 1.00 94.75 97 LEU A N 1
ATOM 799 C CA . LEU A 1 97 ? 0.178 -10.054 -11.163 1.00 94.75 97 LEU A CA 1
ATOM 800 C C . LEU A 1 97 ? -0.884 -8.946 -11.294 1.00 94.75 97 LEU A C 1
ATOM 802 O O . LEU A 1 97 ? -1.029 -8.374 -12.381 1.00 94.75 97 LEU A O 1
ATOM 806 N N . THR A 1 98 ? -1.660 -8.674 -10.239 1.00 95.81 98 THR A N 1
ATOM 807 C CA . THR A 1 98 ? -2.660 -7.596 -10.215 1.00 95.81 98 THR A CA 1
ATOM 808 C C . THR A 1 98 ? -2.030 -6.256 -9.839 1.00 95.81 98 THR A C 1
ATOM 810 O O . THR A 1 98 ? -0.903 -6.188 -9.349 1.00 95.81 98 THR A O 1
ATOM 813 N N . CYS A 1 99 ? -2.776 -5.172 -10.045 1.00 96.44 99 CYS A N 1
ATOM 814 C CA . CYS A 1 99 ? -2.390 -3.826 -9.641 1.00 96.44 99 CYS A CA 1
ATOM 815 C C . CYS A 1 99 ? -3.523 -3.199 -8.823 1.00 96.44 99 CYS A C 1
ATOM 817 O O . CYS A 1 99 ? -4.685 -3.285 -9.215 1.00 96.44 99 CYS A O 1
ATOM 819 N N . GLY A 1 100 ? -3.186 -2.572 -7.696 1.00 97.00 100 GLY A N 1
ATOM 820 C CA . GLY A 1 100 ? -4.160 -1.883 -6.854 1.00 97.00 100 GLY A CA 1
ATOM 821 C C . GLY A 1 100 ? -4.972 -2.789 -5.923 1.00 97.00 100 GLY A C 1
ATOM 822 O O . GLY A 1 100 ? -6.056 -2.397 -5.499 1.00 97.00 100 GLY A O 1
ATOM 823 N N . GLU A 1 101 ? -4.489 -3.984 -5.589 1.00 97.69 101 GLU A N 1
ATOM 824 C CA . GLU A 1 101 ? -5.188 -4.918 -4.703 1.00 97.69 101 GLU A CA 1
ATOM 825 C C . GLU A 1 101 ? -4.399 -5.204 -3.423 1.00 97.69 101 GLU A C 1
ATOM 827 O O . GLU A 1 101 ? -3.168 -5.168 -3.403 1.00 97.69 101 GLU A O 1
ATOM 832 N N . TRP A 1 102 ? -5.120 -5.504 -2.344 1.00 98.12 102 TRP A N 1
ATOM 833 C CA . TRP A 1 102 ? -4.555 -6.056 -1.121 1.00 98.12 102 TRP A CA 1
ATOM 834 C C . TRP A 1 102 ? -4.208 -7.530 -1.317 1.00 98.12 102 TRP A C 1
ATOM 836 O O . TRP A 1 102 ? -5.081 -8.344 -1.629 1.00 98.12 102 TRP A O 1
ATOM 846 N N . TYR A 1 103 ? -2.956 -7.888 -1.044 1.00 96.94 103 TYR A N 1
ATOM 847 C CA . TYR A 1 103 ? -2.482 -9.269 -1.050 1.00 96.94 103 TYR A CA 1
ATOM 848 C C . TYR A 1 103 ? -1.927 -9.639 0.326 1.00 96.94 103 TYR A C 1
ATOM 850 O O . TYR A 1 103 ? -0.864 -9.180 0.736 1.00 96.94 103 TYR A O 1
ATOM 858 N N . PHE A 1 104 ? -2.641 -10.489 1.062 1.00 96.69 104 PHE A N 1
ATOM 859 C CA . PHE A 1 104 ? -2.090 -11.093 2.275 1.00 96.69 104 PHE A CA 1
ATOM 860 C C . PHE A 1 104 ? -1.120 -12.209 1.899 1.00 96.69 104 PHE A C 1
ATOM 862 O O . PHE A 1 104 ? -1.348 -12.929 0.935 1.00 96.69 104 PHE A O 1
ATOM 869 N N . HIS A 1 105 ? -0.053 -12.410 2.669 1.00 94.56 105 HIS A N 1
ATOM 870 C CA . HIS A 1 105 ? 0.913 -13.469 2.356 1.00 94.56 105 HIS A CA 1
ATOM 871 C C . HIS A 1 105 ? 0.291 -14.865 2.444 1.00 94.56 105 HIS A C 1
ATOM 873 O O . HIS A 1 105 ? -0.360 -15.199 3.436 1.00 94.56 105 HIS A O 1
ATOM 879 N N . HIS A 1 106 ? 0.560 -15.717 1.451 1.00 90.38 106 HIS A N 1
ATOM 880 C CA . HIS A 1 106 ? 0.019 -17.078 1.386 1.00 90.38 106 HIS A CA 1
ATOM 881 C C . HIS A 1 106 ? 0.971 -18.172 1.915 1.00 90.38 106 HIS A C 1
ATOM 883 O O . HIS A 1 106 ? 2.206 -18.060 1.893 1.00 90.38 106 HIS A O 1
ATOM 889 N N . VAL A 1 107 ? 0.368 -19.266 2.389 1.00 86.88 107 VAL A N 1
ATOM 890 C CA . VAL A 1 107 ? 0.962 -20.600 2.546 1.00 86.88 107 VAL A CA 1
ATOM 891 C C . VAL A 1 107 ? 0.376 -21.493 1.456 1.00 86.88 107 VAL A C 1
ATOM 893 O O . VAL A 1 107 ? -0.820 -21.786 1.455 1.00 86.88 107 VAL A O 1
ATOM 896 N N . GLY A 1 108 ? 1.221 -21.956 0.535 1.00 84.94 108 GLY A N 1
ATOM 897 C CA . GLY A 1 108 ? 0.743 -22.658 -0.657 1.00 84.94 108 GLY A CA 1
ATOM 898 C C . GLY A 1 108 ? -0.122 -21.741 -1.528 1.00 84.94 108 GLY A C 1
ATOM 899 O O . GLY A 1 108 ? 0.090 -20.534 -1.546 1.00 84.94 108 GLY A O 1
ATOM 900 N N . ARG A 1 109 ? -1.091 -22.314 -2.252 1.00 79.50 109 ARG A N 1
ATOM 901 C CA . ARG A 1 109 ? -1.982 -21.545 -3.143 1.00 79.50 109 ARG A CA 1
ATOM 902 C C . ARG A 1 109 ? -3.198 -20.942 -2.436 1.00 79.50 109 ARG A C 1
ATOM 904 O O . ARG A 1 109 ? -3.614 -19.848 -2.783 1.00 79.50 109 ARG A O 1
ATOM 911 N N . PHE A 1 110 ? -3.759 -21.640 -1.448 1.00 81.38 110 PHE A N 1
ATOM 912 C CA . PHE A 1 110 ? -5.072 -21.299 -0.875 1.00 81.38 110 PHE A CA 1
ATOM 913 C C . PHE A 1 110 ? -5.033 -20.872 0.596 1.00 81.38 110 PHE A C 1
ATOM 915 O O . PHE A 1 110 ? -6.041 -20.425 1.131 1.00 81.38 110 PHE A O 1
ATOM 922 N N . GLY A 1 111 ? -3.907 -21.064 1.285 1.00 88.31 111 GLY A N 1
ATOM 923 C CA . GLY A 1 111 ? -3.793 -20.736 2.703 1.00 88.31 111 GLY A CA 1
ATOM 924 C C . GLY A 1 111 ? -3.231 -19.339 2.911 1.00 88.31 111 GLY A C 1
ATOM 925 O O . GLY A 1 111 ? -2.352 -18.920 2.170 1.00 88.31 111 GLY A O 1
ATOM 926 N N . TYR A 1 112 ? -3.649 -18.659 3.975 1.00 92.19 112 TYR A N 1
ATOM 927 C CA . TYR A 1 112 ? -3.007 -17.430 4.445 1.00 92.19 112 TYR A CA 1
ATOM 928 C C . TYR A 1 112 ? -1.943 -17.739 5.500 1.00 92.19 112 TYR A C 1
ATOM 930 O O . TYR A 1 112 ? -2.094 -18.659 6.311 1.00 92.19 112 TYR A O 1
ATOM 938 N N . ARG A 1 113 ? -0.857 -16.962 5.527 1.00 90.25 113 ARG A N 1
ATOM 939 C CA . ARG A 1 113 ? 0.130 -17.031 6.609 1.00 90.25 113 ARG A CA 1
ATOM 940 C C . ARG A 1 113 ? -0.474 -16.493 7.897 1.00 90.25 113 ARG A C 1
ATOM 942 O O . ARG A 1 113 ? -1.070 -15.423 7.919 1.00 90.25 113 ARG A O 1
ATOM 949 N N . GLY A 1 114 ? -0.276 -17.241 8.979 1.00 88.00 114 GLY A N 1
ATOM 950 C CA . GLY A 1 114 ? -0.592 -16.825 10.344 1.00 88.00 114 GLY A CA 1
ATOM 951 C C . GLY A 1 114 ? 0.660 -16.534 11.177 1.00 88.00 114 GLY A C 1
ATOM 952 O O . GLY A 1 114 ? 1.798 -16.676 10.714 1.00 88.00 114 GLY A O 1
ATOM 953 N N . GLY A 1 115 ? 0.448 -16.165 12.442 1.00 87.88 115 GLY A N 1
ATOM 954 C CA . GLY A 1 115 ? 1.525 -15.915 13.406 1.00 87.88 115 GLY A CA 1
ATOM 955 C C . GLY A 1 115 ? 2.418 -14.734 13.014 1.00 87.88 115 GLY A C 1
ATOM 956 O O . GLY A 1 115 ? 1.931 -13.726 12.510 1.00 87.88 115 GLY A O 1
ATOM 957 N N . SER A 1 116 ? 3.728 -14.860 13.234 1.00 85.88 116 SER A N 1
ATOM 958 C CA . SER A 1 116 ? 4.724 -13.816 12.936 1.00 85.88 116 SER A CA 1
ATOM 959 C C . SER A 1 116 ? 5.083 -13.683 11.453 1.00 85.88 116 SER A C 1
ATOM 961 O O . SER A 1 116 ? 5.768 -12.737 11.079 1.00 85.88 116 SER A O 1
ATOM 963 N N . ARG A 1 117 ? 4.635 -14.619 10.605 1.00 87.38 117 ARG A N 1
ATOM 964 C CA . ARG A 1 117 ? 4.954 -14.666 9.165 1.00 87.38 117 ARG A CA 1
ATOM 965 C C . ARG A 1 117 ? 3.842 -14.109 8.276 1.00 87.38 117 ARG A C 1
ATOM 967 O O . ARG A 1 117 ? 3.877 -14.325 7.069 1.00 87.38 117 ARG A O 1
ATOM 974 N N . LYS A 1 118 ? 2.822 -13.490 8.868 1.00 93.25 118 LYS A N 1
ATOM 975 C CA . LYS A 1 118 ? 1.768 -12.795 8.128 1.00 93.25 118 LYS A CA 1
ATOM 976 C C . LYS A 1 118 ? 2.254 -11.402 7.727 1.00 93.25 118 LYS A C 1
ATOM 978 O O . LYS A 1 118 ? 2.993 -10.763 8.474 1.00 93.25 118 LYS A O 1
ATOM 983 N N . GLY A 1 119 ? 1.810 -10.960 6.566 1.00 96.12 119 GLY A N 1
ATOM 984 C CA . GLY A 1 119 ? 2.105 -9.660 5.986 1.00 96.12 119 GLY A CA 1
ATOM 985 C C . GLY A 1 119 ? 1.010 -9.299 4.994 1.00 96.12 119 GLY A C 1
ATOM 986 O O . GLY A 1 119 ? 0.201 -10.159 4.620 1.00 96.12 119 GLY A O 1
ATOM 987 N N . ILE A 1 120 ? 0.967 -8.026 4.626 1.00 97.88 120 ILE A N 1
ATOM 988 C CA . ILE A 1 120 ? 0.039 -7.490 3.638 1.00 97.88 120 ILE A CA 1
ATOM 989 C C . ILE A 1 120 ? 0.813 -6.618 2.656 1.00 97.88 120 ILE A C 1
ATOM 991 O O . ILE A 1 120 ? 1.541 -5.708 3.063 1.00 97.88 120 ILE A O 1
ATOM 995 N N . ASP A 1 121 ? 0.620 -6.906 1.377 1.00 98.12 121 ASP A N 1
ATOM 996 C CA . ASP A 1 121 ? 1.209 -6.176 0.272 1.00 98.12 121 ASP A CA 1
ATOM 997 C C . ASP A 1 121 ? 0.135 -5.366 -0.464 1.00 98.12 121 ASP A C 1
ATOM 999 O O . ASP A 1 121 ? -1.035 -5.761 -0.528 1.00 98.12 121 ASP A O 1
ATOM 1003 N N . ILE A 1 122 ? 0.559 -4.270 -1.088 1.00 98.38 122 ILE A N 1
ATOM 1004 C CA . ILE A 1 122 ? -0.162 -3.630 -2.192 1.00 98.38 122 ILE A CA 1
ATOM 1005 C C . ILE A 1 122 ? 0.392 -4.204 -3.496 1.00 98.38 122 ILE A C 1
ATOM 1007 O O . ILE A 1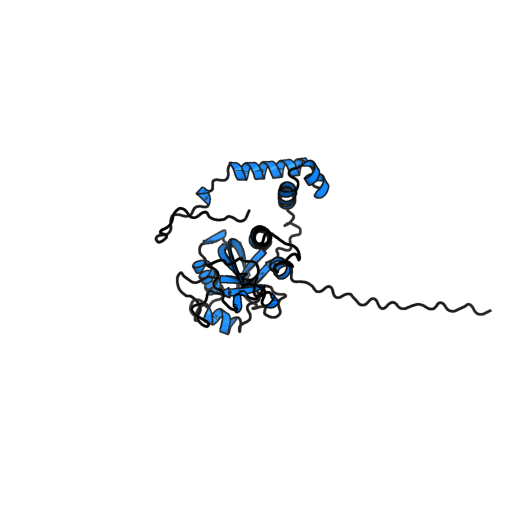 122 ? 1.591 -4.093 -3.759 1.00 98.38 122 ILE A O 1
ATOM 1011 N N . THR A 1 123 ? -0.453 -4.815 -4.324 1.00 97.81 123 THR A N 1
ATOM 1012 C CA . THR A 1 123 ? -0.009 -5.366 -5.610 1.00 97.81 123 THR A CA 1
ATOM 1013 C C . THR A 1 123 ? 0.219 -4.252 -6.632 1.00 97.81 123 THR A C 1
ATOM 1015 O O . THR A 1 123 ? -0.618 -3.354 -6.755 1.00 97.81 123 THR A O 1
ATOM 1018 N N . PHE A 1 124 ? 1.289 -4.342 -7.418 1.00 96.56 124 PHE A N 1
ATOM 1019 C CA . PHE A 1 124 ? 1.591 -3.410 -8.520 1.00 96.56 124 PHE A CA 1
ATOM 1020 C C . PHE A 1 124 ? 2.071 -4.129 -9.793 1.00 96.56 124 PHE A C 1
ATOM 1022 O O . PHE A 1 124 ? 2.704 -3.538 -10.667 1.00 96.56 124 PHE A O 1
ATOM 1029 N N . GLY A 1 125 ? 1.796 -5.429 -9.889 1.00 95.81 125 GLY A N 1
ATOM 1030 C CA . GLY A 1 125 ? 2.190 -6.251 -11.020 1.00 95.81 125 GLY A CA 1
ATOM 1031 C C . GLY A 1 125 ? 1.396 -5.975 -12.293 1.00 95.81 125 GLY A C 1
ATOM 1032 O O . GLY A 1 125 ? 0.557 -5.077 -12.399 1.00 95.81 125 GLY A O 1
ATOM 1033 N N . SER A 1 126 ? 1.692 -6.774 -13.311 1.00 95.38 126 SER A N 1
ATOM 1034 C CA . SER A 1 126 ? 1.073 -6.672 -14.622 1.00 95.38 126 SER A CA 1
ATOM 1035 C C . SER A 1 126 ? 0.992 -8.043 -15.278 1.00 95.38 126 SER A C 1
ATOM 1037 O O . SER A 1 126 ? 1.963 -8.513 -15.866 1.00 95.38 126 SER A O 1
ATOM 1039 N N . LYS A 1 127 ? -0.196 -8.658 -15.254 1.00 94.38 127 LYS A N 1
ATOM 1040 C CA . LYS A 1 127 ? -0.462 -9.934 -15.940 1.00 94.38 127 LYS A CA 1
ATOM 1041 C C . LYS A 1 127 ? -0.089 -9.906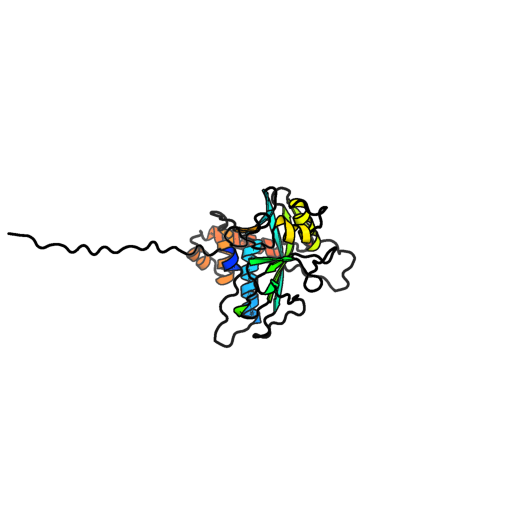 -17.425 1.00 94.38 127 LYS A C 1
ATOM 1043 O O . LYS A 1 127 ? 0.565 -10.824 -17.902 1.00 94.38 127 LYS A O 1
ATOM 1048 N N . ASN A 1 128 ? -0.442 -8.835 -18.137 1.00 93.38 128 ASN A N 1
ATOM 1049 C CA . ASN A 1 128 ? -0.155 -8.698 -19.572 1.00 93.38 128 ASN A CA 1
ATOM 1050 C C . ASN A 1 128 ? 1.346 -8.648 -19.886 1.00 93.38 128 ASN A C 1
ATOM 1052 O O . ASN A 1 128 ? 1.744 -8.996 -20.992 1.00 93.38 128 ASN A O 1
ATOM 1056 N N . ARG A 1 129 ? 2.167 -8.204 -18.928 1.00 91.56 129 ARG A N 1
ATOM 1057 C CA . ARG A 1 129 ? 3.630 -8.168 -19.048 1.00 91.56 129 ARG A CA 1
ATOM 1058 C C . ARG A 1 129 ? 4.326 -9.287 -18.272 1.00 91.56 129 ARG A C 1
ATOM 1060 O O . ARG A 1 129 ? 5.545 -9.330 -18.274 1.00 91.56 129 ARG A O 1
ATOM 1067 N N . ASN A 1 130 ? 3.568 -10.169 -17.619 1.00 93.06 130 ASN A N 1
ATOM 1068 C CA . ASN A 1 130 ? 4.075 -11.200 -16.714 1.00 93.06 130 ASN A CA 1
ATOM 1069 C C . ASN A 1 130 ? 5.011 -10.658 -15.610 1.00 93.06 130 ASN A C 1
ATOM 1071 O O . ASN A 1 130 ? 6.036 -11.259 -15.301 1.00 93.06 130 ASN A O 1
ATOM 1075 N N . ILE A 1 131 ? 4.652 -9.513 -15.021 1.00 93.31 131 ILE A N 1
ATOM 1076 C CA . ILE A 1 131 ? 5.413 -8.884 -13.934 1.00 93.31 131 ILE A CA 1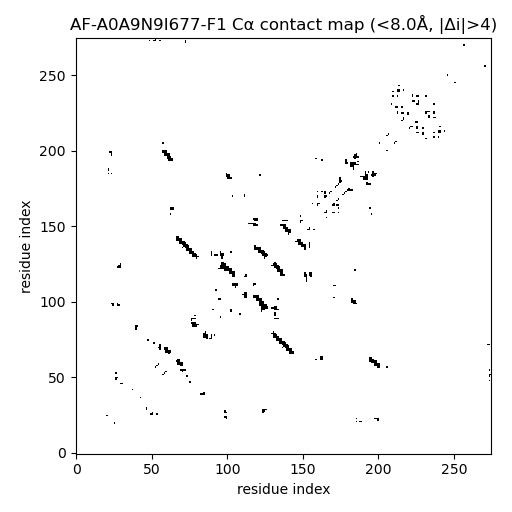
ATOM 1077 C C . ILE A 1 131 ? 4.684 -9.113 -12.613 1.00 93.31 131 ILE A C 1
ATOM 1079 O O . ILE A 1 131 ? 3.509 -8.758 -12.493 1.00 93.31 131 ILE A O 1
ATOM 1083 N N . TYR A 1 132 ? 5.383 -9.650 -11.616 1.00 94.44 132 TYR A N 1
ATOM 1084 C CA . TYR A 1 132 ? 4.869 -9.813 -10.257 1.00 94.44 132 TYR A CA 1
ATOM 1085 C C . TYR A 1 132 ? 5.389 -8.673 -9.385 1.00 94.44 132 TYR A C 1
ATOM 1087 O O . TYR A 1 132 ? 6.599 -8.463 -9.313 1.00 94.44 132 TYR A O 1
ATOM 1095 N N . GLY A 1 133 ? 4.495 -7.963 -8.701 1.00 94.19 133 GLY A N 1
ATOM 1096 C CA . GLY A 1 133 ? 4.857 -6.838 -7.841 1.00 94.19 133 GLY A CA 1
ATOM 1097 C C . GLY A 1 133 ? 4.049 -6.818 -6.549 1.00 94.19 133 GLY A C 1
ATOM 1098 O O . GLY A 1 133 ? 2.818 -6.874 -6.592 1.00 94.19 133 GLY A O 1
ATOM 1099 N N . GLY A 1 134 ? 4.731 -6.703 -5.409 1.00 96.12 134 GLY A N 1
ATOM 1100 C CA . GLY A 1 134 ? 4.118 -6.504 -4.093 1.00 96.12 134 GLY A CA 1
ATOM 1101 C C . GLY A 1 134 ? 4.879 -5.479 -3.250 1.00 96.12 134 GLY A C 1
ATOM 1102 O O . GLY A 1 134 ? 6.106 -5.502 -3.203 1.00 96.12 134 GLY A O 1
ATOM 1103 N N . ILE A 1 135 ? 4.154 -4.567 -2.602 1.00 97.81 135 ILE A N 1
ATOM 1104 C CA . ILE A 1 135 ? 4.705 -3.568 -1.675 1.00 97.81 135 ILE A CA 1
ATOM 1105 C C . ILE A 1 135 ? 4.249 -3.930 -0.270 1.00 97.81 135 ILE A C 1
ATOM 1107 O O . ILE A 1 135 ? 3.113 -3.634 0.101 1.00 97.81 135 ILE A O 1
ATOM 1111 N N . LEU A 1 136 ? 5.121 -4.567 0.502 1.00 98.06 136 LEU A N 1
ATOM 1112 C CA . LEU A 1 136 ? 4.848 -4.965 1.877 1.00 98.06 136 LEU A CA 1
ATOM 1113 C C . LEU A 1 136 ? 4.748 -3.734 2.774 1.00 98.06 136 LEU A C 1
ATOM 1115 O O . LEU A 1 136 ? 5.682 -2.938 2.844 1.00 98.06 136 LEU A O 1
ATOM 1119 N N . ILE A 1 137 ? 3.651 -3.610 3.521 1.00 98.38 137 ILE A N 1
ATOM 1120 C CA . ILE A 1 137 ? 3.522 -2.592 4.568 1.00 98.38 137 ILE A CA 1
ATOM 1121 C C . ILE A 1 137 ? 4.155 -3.119 5.854 1.00 98.38 137 ILE A C 1
ATOM 1123 O O . ILE A 1 137 ? 3.721 -4.128 6.417 1.00 98.38 137 ILE A O 1
ATOM 1127 N N . ARG A 1 138 ? 5.177 -2.414 6.343 1.00 97.94 138 ARG A N 1
ATOM 1128 C CA . ARG A 1 138 ? 5.971 -2.830 7.504 1.00 97.94 138 ARG A CA 1
ATOM 1129 C C . ARG A 1 138 ? 5.639 -2.059 8.770 1.00 97.94 138 ARG A C 1
ATOM 1131 O O . ARG A 1 138 ? 5.738 -2.632 9.853 1.00 97.94 138 ARG A O 1
ATOM 1138 N N . ALA A 1 139 ? 5.233 -0.798 8.652 1.00 96.81 139 ALA A N 1
ATOM 1139 C CA . ALA A 1 139 ? 4.817 0.000 9.797 1.00 96.81 139 ALA A CA 1
ATOM 1140 C C . ALA A 1 139 ? 3.764 1.044 9.423 1.00 96.81 139 ALA A C 1
ATOM 1142 O O . ALA A 1 139 ? 3.804 1.632 8.339 1.00 96.81 139 ALA A O 1
ATOM 1143 N N . ILE A 1 140 ? 2.850 1.300 10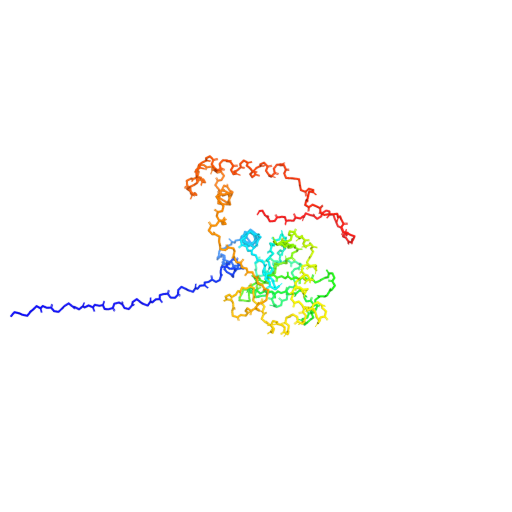.358 1.00 98.44 140 ILE A N 1
ATOM 1144 C CA . ILE A 1 140 ? 1.827 2.345 10.258 1.00 98.44 140 ILE A CA 1
ATOM 1145 C C . ILE A 1 140 ? 1.764 3.147 11.560 1.00 98.44 140 ILE A C 1
ATOM 1147 O O . ILE A 1 140 ? 2.063 2.626 12.635 1.00 98.44 140 ILE A O 1
ATOM 1151 N N . LYS A 1 141 ? 1.346 4.407 11.476 1.00 97.50 141 LYS A N 1
ATOM 1152 C CA . LYS A 1 141 ? 1.039 5.255 12.628 1.00 97.50 141 LYS A CA 1
ATOM 1153 C C . LYS A 1 141 ? -0.426 5.618 12.612 1.00 97.50 141 LYS A C 1
ATOM 1155 O O . LYS A 1 141 ? -0.930 6.085 11.600 1.00 97.50 141 LYS A O 1
ATOM 1160 N N . ASP A 1 142 ? -1.077 5.431 13.739 1.00 95.50 142 ASP A N 1
ATOM 1161 C CA . ASP A 1 142 ? -2.433 5.890 13.975 1.00 95.50 142 ASP A CA 1
ATOM 1162 C C . ASP A 1 142 ? -2.463 7.421 14.069 1.00 95.50 142 ASP A C 1
ATOM 1164 O O . ASP A 1 142 ? -1.794 7.998 14.928 1.00 95.50 142 ASP A O 1
ATOM 1168 N N . ASP A 1 143 ? -3.203 8.092 13.187 1.00 92.50 143 ASP A N 1
ATOM 1169 C CA . ASP A 1 143 ? -3.194 9.559 13.137 1.00 92.50 143 ASP A CA 1
ATOM 1170 C C . ASP A 1 143 ? -3.909 10.195 14.340 1.00 92.50 143 ASP A C 1
ATOM 1172 O O . ASP A 1 143 ? -3.609 11.331 14.702 1.00 92.50 143 ASP A O 1
ATOM 1176 N N . GLU A 1 144 ? -4.834 9.475 14.979 1.00 93.00 144 GLU A N 1
ATOM 1177 C CA . GLU A 1 144 ? -5.574 9.984 16.136 1.00 93.00 144 GLU A CA 1
ATOM 1178 C C . GLU A 1 144 ? -4.781 9.806 17.434 1.00 93.00 144 GLU A C 1
ATOM 1180 O O . GLU A 1 144 ? -4.735 10.710 18.267 1.00 93.00 144 GLU A O 1
ATOM 1185 N N . THR A 1 145 ? -4.154 8.641 17.625 1.00 92.94 145 THR A N 1
ATOM 1186 C CA . THR A 1 145 ? -3.458 8.314 18.885 1.00 92.94 145 THR A CA 1
ATOM 1187 C C . THR A 1 145 ? -1.951 8.542 18.829 1.00 92.94 145 THR A C 1
ATOM 1189 O O . THR A 1 145 ? -1.291 8.504 19.866 1.00 92.94 145 THR A O 1
ATOM 1192 N N . ASN A 1 146 ? -1.387 8.762 17.638 1.00 89.44 146 ASN A N 1
ATOM 1193 C CA . ASN A 1 146 ? 0.052 8.746 17.357 1.00 89.44 146 ASN A CA 1
ATOM 1194 C C . ASN A 1 146 ? 0.757 7.425 17.712 1.00 89.44 146 ASN A C 1
ATOM 1196 O O . ASN A 1 146 ? 1.988 7.368 17.705 1.00 89.44 146 ASN A O 1
ATOM 1200 N N . GLN A 1 147 ? 0.009 6.352 17.987 1.00 93.94 147 GLN A N 1
ATOM 1201 C CA . GLN A 1 147 ? 0.583 5.036 18.223 1.00 93.94 147 GLN A CA 1
ATOM 1202 C C . GLN A 1 147 ? 1.252 4.522 16.946 1.00 93.94 147 GLN A C 1
ATOM 1204 O O . GLN A 1 147 ? 0.634 4.476 15.882 1.00 93.94 147 GLN A O 1
ATOM 1209 N N . VAL A 1 148 ? 2.504 4.088 17.072 1.00 96.50 148 VAL A N 1
ATOM 1210 C CA . VAL A 1 148 ? 3.240 3.414 16.001 1.00 96.50 148 VAL A CA 1
ATOM 1211 C C . VAL A 1 148 ? 3.048 1.903 16.136 1.00 96.50 148 VAL A C 1
ATOM 1213 O O . VAL A 1 148 ? 3.245 1.335 17.211 1.00 96.50 148 VAL A O 1
ATOM 1216 N N . ILE A 1 149 ? 2.659 1.258 15.039 1.00 97.44 149 ILE A N 1
ATOM 1217 C CA . ILE A 1 149 ? 2.556 -0.192 14.900 1.00 97.44 149 ILE A CA 1
ATOM 1218 C C . ILE A 1 149 ? 3.688 -0.641 13.977 1.00 97.44 149 ILE A C 1
ATOM 1220 O O . ILE A 1 149 ? 3.655 -0.368 12.777 1.00 97.44 149 ILE A O 1
ATOM 1224 N N . GLU A 1 150 ? 4.693 -1.311 14.543 1.00 95.25 150 GLU A N 1
ATOM 1225 C CA . GLU A 1 150 ? 5.916 -1.718 13.841 1.00 95.25 150 GLU A CA 1
ATOM 1226 C C . GLU A 1 150 ? 5.973 -3.237 13.662 1.00 95.25 150 GLU A C 1
ATOM 1228 O O . GLU A 1 150 ? 5.965 -3.994 14.630 1.00 95.25 150 GLU A O 1
ATOM 1233 N N . GLY A 1 151 ? 6.078 -3.689 12.418 1.00 94.81 151 GLY A N 1
ATOM 1234 C CA . GLY A 1 151 ? 6.175 -5.095 12.050 1.00 94.81 151 GLY A CA 1
ATOM 1235 C C . GLY A 1 151 ? 5.014 -5.522 11.145 1.00 94.81 151 GLY A C 1
ATOM 1236 O O . GLY A 1 151 ? 3.857 -5.336 11.528 1.00 94.81 151 GLY A O 1
ATOM 1237 N N . PRO A 1 152 ? 5.280 -6.183 9.998 1.00 96.88 152 PRO A N 1
ATOM 1238 C CA . PRO A 1 152 ? 4.234 -6.589 9.053 1.00 96.88 152 PRO A CA 1
ATOM 1239 C C . PRO A 1 152 ? 3.110 -7.411 9.685 1.00 96.88 152 PRO A C 1
ATOM 1241 O O . PRO A 1 152 ? 1.930 -7.226 9.391 1.00 96.88 152 PRO A O 1
ATOM 1244 N N . SER A 1 153 ? 3.473 -8.300 10.610 1.00 97.00 153 SER A N 1
ATOM 1245 C CA . SER A 1 153 ? 2.506 -9.135 11.311 1.00 97.00 153 SER A CA 1
ATOM 1246 C C . SER A 1 153 ? 1.606 -8.327 12.249 1.00 97.00 153 SER A C 1
ATOM 1248 O O . SER A 1 153 ? 0.405 -8.581 12.297 1.00 97.00 153 SER A O 1
ATOM 1250 N N . LEU A 1 154 ? 2.144 -7.314 12.930 1.00 98.00 154 LEU A N 1
ATOM 1251 C CA . LEU A 1 154 ? 1.368 -6.444 13.816 1.00 98.00 154 LEU A CA 1
ATOM 1252 C C . LEU A 1 154 ? 0.473 -5.479 13.034 1.00 98.00 154 LEU A C 1
ATOM 1254 O O . LEU A 1 154 ? -0.640 -5.197 13.473 1.00 98.00 154 LEU A O 1
ATOM 1258 N N . VAL A 1 155 ? 0.911 -5.028 11.853 1.00 98.56 155 VAL A N 1
ATOM 1259 C CA . VAL A 1 155 ? 0.058 -4.275 10.920 1.00 98.56 155 VAL A CA 1
ATOM 1260 C C . VAL A 1 155 ? -1.174 -5.105 10.552 1.00 98.56 155 VAL A C 1
ATOM 1262 O O . VAL A 1 155 ? -2.298 -4.619 10.667 1.00 98.56 155 VAL A O 1
ATOM 1265 N N . VAL A 1 156 ? -0.986 -6.377 10.181 1.00 98.44 156 VAL A N 1
ATOM 1266 C CA . VAL A 1 156 ? -2.105 -7.287 9.890 1.00 98.44 156 VAL A CA 1
ATOM 1267 C C . VAL A 1 156 ? -3.004 -7.473 11.112 1.00 98.44 156 VAL A C 1
ATOM 1269 O O . VAL A 1 156 ? -4.219 -7.373 10.971 1.00 98.44 156 VAL A O 1
ATOM 1272 N N . ASP A 1 157 ? -2.448 -7.695 12.307 1.00 98.19 157 ASP A N 1
ATOM 1273 C CA . ASP A 1 157 ? -3.261 -7.825 13.527 1.00 98.19 157 ASP A CA 1
ATOM 1274 C C . ASP A 1 157 ? -4.115 -6.588 13.781 1.00 98.19 157 ASP A C 1
ATOM 1276 O O . ASP A 1 157 ? -5.306 -6.719 14.059 1.00 98.19 157 ASP A O 1
ATOM 1280 N N . LYS A 1 158 ? -3.547 -5.392 13.599 1.00 98.25 158 LYS A N 1
ATOM 1281 C CA . LYS A 1 158 ? -4.289 -4.144 13.774 1.00 98.25 158 LYS A CA 1
ATOM 1282 C C . LYS A 1 158 ? -5.440 -4.010 12.778 1.00 98.25 158 LYS A C 1
ATOM 1284 O O . LYS A 1 158 ? -6.524 -3.557 13.146 1.00 98.25 158 LYS A O 1
ATOM 1289 N N . ILE A 1 159 ? -5.233 -4.432 11.530 1.00 98.25 159 ILE A N 1
ATOM 1290 C CA . ILE A 1 159 ? -6.290 -4.469 10.511 1.00 98.25 159 ILE A CA 1
ATOM 1291 C C . ILE A 1 159 ? -7.399 -5.443 10.927 1.00 98.25 159 ILE A C 1
ATOM 1293 O O . ILE A 1 159 ? -8.574 -5.086 10.855 1.00 98.25 159 ILE A O 1
ATOM 1297 N N . LEU A 1 160 ? -7.049 -6.653 11.375 1.00 98.00 160 LEU A N 1
ATOM 1298 C CA . LEU A 1 160 ? -8.018 -7.673 11.791 1.00 98.00 160 LEU A CA 1
ATOM 1299 C C . LEU A 1 160 ? -8.820 -7.244 13.029 1.00 98.00 160 LEU A C 1
ATOM 1301 O O . LEU A 1 160 ? -10.034 -7.452 13.059 1.00 98.00 160 LEU A O 1
ATOM 1305 N N . GLU A 1 161 ? -8.158 -6.620 14.005 1.00 97.50 161 GLU A N 1
ATOM 1306 C CA . GLU A 1 161 ? -8.763 -6.027 15.205 1.00 97.50 161 GLU A CA 1
ATOM 1307 C C . GLU A 1 161 ? -9.801 -4.968 14.812 1.00 97.50 161 GLU A C 1
ATOM 1309 O O . GLU A 1 161 ? -10.974 -5.077 15.164 1.00 97.50 161 GLU A O 1
ATOM 1314 N N . LEU A 1 162 ? -9.402 -3.971 14.013 1.00 97.50 162 LEU A N 1
ATOM 1315 C CA . LEU A 1 162 ? -10.285 -2.871 13.610 1.00 97.50 162 LEU A CA 1
ATOM 1316 C C . LEU A 1 162 ? -11.397 -3.308 12.655 1.00 97.50 162 LEU A C 1
ATOM 1318 O O . LEU A 1 162 ? -12.481 -2.725 12.644 1.00 97.50 162 LEU A O 1
ATOM 1322 N N . CYS A 1 163 ? -11.162 -4.364 11.880 1.00 97.25 163 CYS A N 1
ATOM 1323 C CA . CYS A 1 163 ? -12.202 -5.006 11.091 1.00 97.25 163 CYS A CA 1
ATOM 1324 C C . CYS A 1 163 ? -13.076 -5.953 11.923 1.00 97.25 163 CYS A C 1
ATOM 1326 O O . CYS A 1 163 ? -14.046 -6.474 11.376 1.00 97.25 163 CYS A O 1
ATOM 1328 N N . GLY A 1 164 ? -12.776 -6.199 13.202 1.00 96.50 164 GLY A N 1
ATOM 1329 C CA . GLY A 1 164 ? -13.545 -7.062 14.100 1.00 96.50 164 GLY A CA 1
ATOM 1330 C C . GLY A 1 164 ? -13.630 -8.510 13.619 1.00 96.50 164 GLY A C 1
ATOM 1331 O O . GLY A 1 164 ? -14.731 -9.053 13.513 1.00 96.50 164 GLY A O 1
ATOM 1332 N N . VAL A 1 165 ? -12.498 -9.093 13.216 1.00 96.44 165 VAL A N 1
ATOM 1333 C CA . VAL A 1 165 ? -12.392 -10.482 12.716 1.00 96.44 165 VAL A CA 1
ATOM 1334 C C . VAL A 1 165 ? -11.243 -11.277 13.336 1.00 96.44 165 VAL A C 1
ATOM 1336 O O . VAL A 1 165 ? -11.102 -12.467 13.054 1.00 96.44 165 VAL A O 1
ATOM 1339 N N . ASP A 1 166 ? -10.436 -10.654 14.190 1.00 91.75 166 ASP A N 1
ATOM 1340 C CA . ASP A 1 166 ? -9.315 -11.270 14.905 1.00 91.75 166 ASP A CA 1
ATOM 1341 C C . ASP A 1 166 ? -9.745 -12.507 15.717 1.00 91.75 166 ASP A C 1
ATOM 1343 O O . ASP A 1 166 ? -9.058 -13.526 15.686 1.00 91.75 166 ASP A O 1
ATOM 1347 N N . GLN A 1 167 ? -10.935 -12.472 16.327 1.00 90.81 167 GLN A N 1
ATOM 1348 C CA . GLN A 1 167 ? -11.530 -13.610 17.046 1.00 90.81 167 GLN A CA 1
ATOM 1349 C C . GLN A 1 167 ? -12.489 -14.470 16.195 1.00 90.81 167 GLN A C 1
ATOM 1351 O O . GLN A 1 167 ? -13.096 -15.406 16.708 1.00 90.81 167 GLN A O 1
ATOM 1356 N N . GLN A 1 168 ? -12.672 -14.160 14.904 1.00 87.62 168 GLN A N 1
ATOM 1357 C CA . GLN A 1 168 ? -13.709 -14.765 14.043 1.00 87.62 168 GLN A CA 1
ATOM 1358 C C . GLN A 1 168 ? -13.141 -15.544 12.845 1.00 87.62 168 GLN A C 1
ATOM 1360 O O . GLN A 1 168 ? -13.872 -15.846 11.909 1.00 87.62 168 GLN A O 1
ATOM 1365 N N . GLY A 1 169 ? -11.843 -15.858 12.846 1.00 88.50 169 GLY A N 1
ATOM 1366 C CA . GLY A 1 169 ? -11.176 -16.580 11.751 1.00 88.50 169 GLY A CA 1
ATOM 1367 C C . GLY A 1 169 ? -10.119 -15.768 10.994 1.00 88.50 169 GLY A C 1
ATOM 1368 O O . GLY A 1 169 ? -9.557 -16.257 10.012 1.00 88.50 169 GLY A O 1
ATOM 1369 N N . GLY A 1 170 ? -9.816 -14.547 11.447 1.00 95.00 170 GLY A N 1
ATOM 1370 C CA . GLY A 1 170 ? -8.681 -13.750 10.984 1.00 95.00 170 GLY A CA 1
ATOM 1371 C C . GLY A 1 170 ? -8.761 -13.372 9.504 1.00 95.00 170 GLY A C 1
ATOM 1372 O O . GLY A 1 170 ? -9.805 -12.941 9.019 1.00 95.00 170 GLY A O 1
ATOM 1373 N N . ILE A 1 171 ? -7.643 -13.524 8.783 1.00 96.69 171 ILE A N 1
ATOM 1374 C CA . ILE A 1 171 ? -7.509 -13.104 7.375 1.00 96.69 171 ILE A CA 1
ATOM 1375 C C . ILE A 1 171 ? -8.565 -13.770 6.494 1.00 96.69 171 ILE A C 1
ATOM 1377 O O . ILE A 1 171 ? -9.187 -13.110 5.668 1.00 96.69 171 ILE A O 1
ATOM 1381 N N . ARG A 1 172 ? -8.820 -15.064 6.706 1.00 95.44 172 ARG A N 1
ATOM 1382 C CA . ARG A 1 172 ? -9.805 -15.802 5.916 1.00 95.44 172 ARG A CA 1
ATOM 1383 C C . ARG A 1 172 ? -11.208 -15.219 6.081 1.00 95.44 172 ARG A C 1
ATOM 1385 O O . ARG A 1 172 ? -11.887 -14.961 5.095 1.00 95.44 172 ARG A O 1
ATOM 1392 N N . GLN A 1 173 ? -11.610 -14.951 7.323 1.00 96.94 173 GLN A N 1
ATOM 1393 C CA . GLN A 1 173 ? -12.892 -14.312 7.619 1.00 96.94 173 GLN A CA 1
ATOM 1394 C C . GLN A 1 173 ? -12.978 -12.904 7.013 1.00 96.94 173 GLN A C 1
ATOM 1396 O O . GLN A 1 173 ? -14.032 -12.505 6.515 1.00 96.94 173 GLN A O 1
ATOM 1401 N N . LEU A 1 174 ? -11.876 -12.149 7.034 1.00 97.31 174 LEU A N 1
ATOM 1402 C CA . LEU A 1 174 ? -11.819 -10.830 6.413 1.00 97.31 174 LEU A CA 1
ATOM 1403 C C . LEU A 1 174 ? -12.061 -10.917 4.904 1.00 97.31 174 LEU A C 1
ATOM 1405 O O . LEU A 1 174 ? -12.994 -10.300 4.402 1.00 97.31 174 LEU A O 1
ATOM 1409 N N . VAL A 1 175 ? -11.243 -11.699 4.200 1.00 95.94 175 VAL A N 1
ATOM 1410 C CA . VAL A 1 175 ? -11.201 -11.706 2.734 1.00 95.94 175 VAL A CA 1
ATOM 1411 C C . VAL A 1 175 ? -12.391 -12.459 2.139 1.00 95.94 175 VAL A C 1
ATOM 1413 O O . VAL A 1 175 ? -13.070 -11.946 1.252 1.00 95.94 175 VAL A O 1
ATOM 1416 N N . GLU A 1 176 ? -12.689 -13.660 2.632 1.00 95.50 176 GLU A N 1
ATOM 1417 C CA . GLU A 1 176 ? -13.718 -14.516 2.027 1.00 95.50 176 GLU A CA 1
ATOM 1418 C C . GLU A 1 176 ? -15.135 -14.101 2.439 1.00 95.50 176 GLU A C 1
ATOM 1420 O O . GLU A 1 176 ? -16.059 -14.202 1.635 1.00 95.50 176 GLU A O 1
ATOM 1425 N N . VAL A 1 177 ? -15.324 -13.610 3.671 1.00 96.25 177 VAL A N 1
ATOM 1426 C CA . VAL A 1 177 ? -16.667 -13.324 4.207 1.00 96.25 177 VAL A CA 1
ATOM 1427 C C . VAL A 1 177 ? -16.977 -11.833 4.222 1.00 96.25 177 VAL A C 1
ATOM 1429 O O . VAL A 1 177 ? -18.000 -11.425 3.670 1.00 96.25 177 VAL A O 1
ATOM 1432 N N . LYS A 1 178 ? -16.127 -11.002 4.843 1.00 96.38 178 LYS A N 1
ATOM 1433 C CA . LYS A 1 178 ? -16.407 -9.557 4.931 1.00 96.38 178 LYS A CA 1
ATOM 1434 C C . LYS A 1 178 ? -16.195 -8.851 3.599 1.00 96.38 178 LYS A C 1
ATOM 1436 O O . LYS A 1 178 ? -17.048 -8.067 3.199 1.00 96.38 178 LYS A O 1
ATOM 1441 N N . TRP A 1 179 ? -15.094 -9.146 2.921 1.00 96.88 179 TRP A N 1
ATOM 1442 C CA . TRP A 1 179 ? -14.764 -8.557 1.627 1.00 96.88 179 TRP A CA 1
ATOM 1443 C C . TRP A 1 179 ? -15.369 -9.321 0.449 1.00 96.88 179 TRP A C 1
ATOM 1445 O O . TRP A 1 179 ? -15.439 -8.780 -0.646 1.00 96.88 179 TRP A O 1
ATOM 1455 N N . LYS A 1 180 ? -15.818 -10.570 0.641 1.00 96.50 180 LYS A N 1
ATOM 1456 C CA . LYS A 1 180 ? -16.393 -11.412 -0.427 1.00 96.50 180 LYS A CA 1
ATOM 1457 C C . LYS A 1 180 ? -15.465 -11.542 -1.647 1.00 96.50 180 LYS A C 1
ATOM 1459 O O . LYS A 1 180 ? -15.921 -11.542 -2.786 1.00 96.50 180 LYS A O 1
ATOM 1464 N N . GLY A 1 181 ? -14.156 -11.606 -1.401 1.00 93.81 181 GLY A N 1
ATOM 1465 C CA . GLY A 1 181 ? -13.118 -11.666 -2.433 1.00 93.81 181 GLY A CA 1
ATOM 1466 C C . GLY A 1 181 ? -12.769 -10.327 -3.092 1.00 93.81 181 GLY A C 1
ATOM 1467 O O . GLY A 1 181 ? -11.876 -10.294 -3.931 1.00 93.81 181 GLY A O 1
ATOM 1468 N N . GLN A 1 182 ? -13.423 -9.224 -2.723 1.00 96.19 182 GLN A N 1
ATOM 1469 C CA . GLN A 1 182 ? -13.080 -7.886 -3.204 1.00 96.19 182 GLN A CA 1
ATOM 1470 C C . GLN A 1 182 ? -11.818 -7.390 -2.482 1.00 96.19 182 GLN A C 1
ATOM 1472 O O . GLN A 1 182 ? -11.784 -7.306 -1.262 1.00 96.19 182 GLN A O 1
ATOM 1477 N N . SER A 1 183 ? -10.753 -7.090 -3.215 1.00 96.31 183 SER A N 1
ATOM 1478 C CA . SER A 1 183 ? -9.424 -6.762 -2.668 1.00 96.31 183 SER A CA 1
ATOM 1479 C C . SER A 1 183 ? -8.955 -5.354 -3.039 1.00 96.31 183 SER A C 1
ATOM 1481 O O . SER A 1 183 ? -7.870 -4.953 -2.626 1.00 96.31 183 SER A O 1
ATOM 1483 N N . GLY A 1 184 ? -9.745 -4.589 -3.794 1.00 97.38 184 GLY A N 1
ATOM 1484 C CA . GLY A 1 184 ? -9.367 -3.275 -4.305 1.00 97.38 184 GLY A CA 1
ATOM 1485 C C . GLY A 1 184 ? -9.028 -2.293 -3.188 1.00 97.38 184 GLY A C 1
ATOM 1486 O O . GLY A 1 184 ? -9.757 -2.184 -2.194 1.00 97.38 184 GLY A O 1
ATOM 1487 N N . ILE A 1 185 ? -7.920 -1.570 -3.358 1.00 97.00 185 ILE A N 1
ATOM 1488 C CA . ILE A 1 185 ? -7.396 -0.643 -2.349 1.00 97.00 185 ILE A CA 1
ATOM 1489 C C . ILE A 1 185 ? -8.009 0.752 -2.423 1.00 97.00 185 ILE A C 1
ATOM 1491 O O . ILE A 1 185 ? -7.752 1.548 -1.531 1.00 97.00 185 ILE A O 1
ATOM 1495 N N . SER A 1 186 ? -8.775 1.090 -3.460 1.00 94.75 186 SER A N 1
ATOM 1496 C CA . SER A 1 186 ? -9.376 2.420 -3.614 1.00 94.75 186 SER A CA 1
ATOM 1497 C C . SER A 1 186 ? -10.886 2.337 -3.801 1.00 94.75 186 SER A C 1
ATOM 1499 O O . SER A 1 186 ? -11.408 1.377 -4.362 1.00 94.75 186 SER A O 1
ATOM 1501 N N . LYS A 1 187 ? -11.594 3.382 -3.356 1.00 92.50 187 LYS A N 1
ATOM 1502 C CA . LYS A 1 187 ? -13.057 3.493 -3.466 1.00 92.50 187 LYS A CA 1
ATOM 1503 C C . LYS A 1 187 ? -13.563 3.532 -4.903 1.00 92.50 187 LYS A C 1
ATOM 1505 O O . LYS A 1 187 ? -14.717 3.191 -5.127 1.00 92.50 187 LYS A O 1
ATOM 1510 N N . ASN A 1 188 ? -12.732 3.978 -5.843 1.00 89.44 188 ASN A N 1
ATOM 1511 C CA . ASN A 1 188 ? -13.129 4.091 -7.247 1.00 89.44 188 ASN A CA 1
ATOM 1512 C C . ASN A 1 188 ? -12.920 2.782 -8.022 1.00 89.44 188 ASN A C 1
ATOM 1514 O O . ASN A 1 188 ? -13.177 2.741 -9.221 1.00 89.44 188 ASN A O 1
ATOM 1518 N N . MET A 1 189 ? -12.427 1.726 -7.369 1.00 90.56 189 MET A N 1
ATOM 1519 C CA . MET A 1 189 ? -12.236 0.427 -8.005 1.00 90.56 189 MET A CA 1
ATOM 1520 C C . MET A 1 189 ? -13.521 -0.401 -7.960 1.00 90.56 189 MET A C 1
ATOM 1522 O O . MET A 1 189 ? -14.216 -0.435 -6.946 1.00 90.56 189 MET A O 1
ATOM 1526 N N . GLU A 1 190 ? -13.803 -1.136 -9.035 1.00 90.62 190 GLU A N 1
ATOM 1527 C CA . GLU A 1 190 ? -14.969 -2.029 -9.117 1.00 90.62 190 GLU A CA 1
ATOM 1528 C C . GLU A 1 190 ? -14.939 -3.138 -8.051 1.00 90.62 190 GLU A C 1
ATOM 1530 O O . GLU A 1 190 ? -15.972 -3.534 -7.513 1.00 90.62 190 GLU A O 1
ATOM 1535 N N . ASN A 1 191 ? -13.742 -3.615 -7.699 1.00 90.62 191 ASN A N 1
ATOM 1536 C CA . ASN A 1 191 ? -13.506 -4.619 -6.663 1.00 90.62 191 ASN A CA 1
ATOM 1537 C C . ASN A 1 191 ? -13.210 -3.997 -5.283 1.00 90.62 191 ASN A C 1
ATOM 1539 O O . ASN A 1 191 ? -12.486 -4.592 -4.484 1.00 90.62 191 ASN A O 1
ATOM 1543 N N . PHE A 1 192 ? -13.734 -2.804 -4.992 1.00 93.75 192 PHE A N 1
ATOM 1544 C CA . PHE A 1 192 ? -13.580 -2.145 -3.696 1.00 93.75 192 PHE A CA 1
ATOM 1545 C C . PHE A 1 192 ? -14.239 -2.943 -2.559 1.00 93.75 192 PHE A C 1
ATOM 1547 O O . PHE A 1 192 ? -15.402 -3.327 -2.639 1.00 93.75 192 PHE A O 1
ATOM 1554 N N . ASN A 1 193 ? -13.505 -3.146 -1.462 1.00 93.88 193 ASN A N 1
ATOM 1555 C CA . ASN A 1 193 ? -13.938 -3.987 -0.339 1.00 93.88 193 ASN A CA 1
ATOM 1556 C C . ASN A 1 193 ? -14.766 -3.261 0.743 1.00 93.88 193 ASN A C 1
ATOM 1558 O O . ASN A 1 193 ? -15.250 -3.889 1.685 1.00 93.88 193 ASN A O 1
ATOM 1562 N N . GLY A 1 194 ? -14.903 -1.933 0.664 1.00 91.75 194 GLY A N 1
ATOM 1563 C CA . GLY A 1 194 ? -15.714 -1.147 1.602 1.00 91.75 194 GLY A CA 1
ATOM 1564 C C . GLY A 1 194 ? -15.069 -0.818 2.953 1.00 91.75 194 GLY A C 1
ATOM 1565 O O . GLY A 1 194 ? -15.520 0.119 3.613 1.00 91.75 194 GLY A O 1
ATOM 1566 N N . LEU A 1 195 ? -14.029 -1.543 3.380 1.00 94.69 195 LEU A N 1
ATOM 1567 C CA . LEU A 1 195 ? -13.524 -1.496 4.759 1.00 94.69 195 LEU A CA 1
ATOM 1568 C C . LEU A 1 195 ? -12.102 -0.946 4.871 1.00 94.69 195 LEU A C 1
ATOM 1570 O O . LEU A 1 195 ? -11.858 -0.060 5.687 1.00 94.69 195 LEU A O 1
ATOM 1574 N N . VAL A 1 196 ? -11.180 -1.470 4.068 1.00 97.69 196 VAL A N 1
ATOM 1575 C CA . VAL A 1 196 ? -9.743 -1.193 4.148 1.00 97.69 196 VAL A CA 1
ATOM 1576 C C . VAL A 1 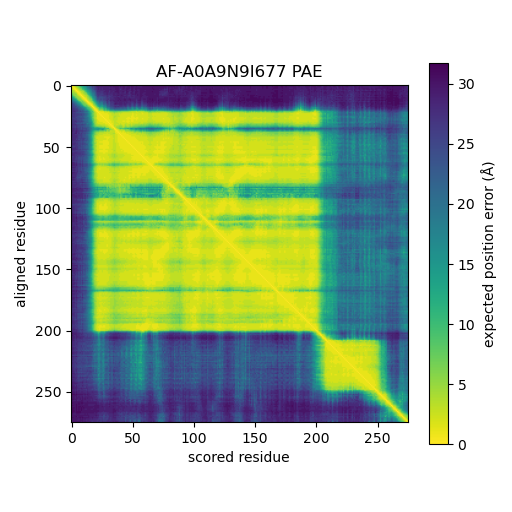196 ? -9.284 -0.601 2.832 1.00 97.69 196 VAL A C 1
ATOM 1578 O O . VAL A 1 196 ? -9.307 -1.276 1.804 1.00 97.69 196 VAL A O 1
ATOM 1581 N N . TYR A 1 197 ? -8.895 0.668 2.833 1.00 97.69 197 TYR A N 1
ATOM 1582 C CA . TYR A 1 197 ? -8.552 1.359 1.593 1.00 97.69 197 TYR A CA 1
ATOM 1583 C C . TYR A 1 197 ? -7.567 2.490 1.796 1.00 97.69 197 TYR A C 1
ATOM 1585 O O . TYR A 1 197 ? -7.443 3.060 2.873 1.00 97.69 197 TYR A O 1
ATOM 1593 N N . LEU A 1 198 ? -6.887 2.826 0.717 1.00 97.12 198 LEU A N 1
ATOM 1594 C CA . LEU A 1 198 ? -6.056 3.994 0.590 1.00 97.12 198 LEU A CA 1
ATOM 1595 C C . LEU A 1 198 ? -6.899 5.163 0.092 1.00 97.12 198 LEU A C 1
ATOM 1597 O O . LEU A 1 198 ? -7.768 5.021 -0.771 1.00 97.12 198 LEU A O 1
ATOM 1601 N N . LYS A 1 199 ? -6.629 6.340 0.639 1.00 94.38 199 LYS A N 1
ATOM 1602 C CA . LYS A 1 199 ? -7.136 7.600 0.113 1.00 94.38 199 LYS A CA 1
ATOM 1603 C C . LYS A 1 199 ? -5.950 8.505 -0.165 1.00 94.38 199 LYS A C 1
ATOM 1605 O O . LYS A 1 199 ? -5.106 8.696 0.714 1.00 94.38 199 LYS A O 1
ATOM 1610 N N . LYS A 1 200 ? -5.907 9.083 -1.366 1.00 91.56 200 LYS A N 1
ATOM 1611 C CA . LYS A 1 200 ? -5.019 10.208 -1.632 1.00 91.56 200 LYS A CA 1
ATOM 1612 C C . LYS A 1 200 ? -5.421 11.357 -0.711 1.00 91.56 200 LYS A C 1
ATOM 1614 O O . LYS A 1 200 ? -6.605 11.626 -0.501 1.00 91.56 200 LYS A O 1
ATOM 1619 N N . ILE A 1 201 ? -4.434 12.013 -0.131 1.00 86.00 201 ILE A N 1
ATOM 1620 C CA . ILE A 1 201 ? -4.666 13.244 0.605 1.00 86.00 201 ILE A CA 1
ATOM 1621 C C . ILE A 1 201 ? -4.901 14.313 -0.462 1.00 86.00 201 ILE A C 1
ATOM 1623 O O . ILE A 1 201 ? -3.973 14.718 -1.165 1.00 86.00 201 ILE A O 1
ATOM 1627 N N . ASP A 1 202 ? -6.173 14.669 -0.653 1.00 65.81 202 ASP A N 1
ATOM 1628 C CA . ASP A 1 202 ? -6.583 15.807 -1.471 1.00 65.81 202 ASP A CA 1
ATOM 1629 C C . ASP A 1 202 ? -6.189 17.040 -0.698 1.00 65.81 202 ASP A C 1
ATOM 1631 O O . ASP A 1 202 ? -6.816 17.413 0.292 1.00 65.81 202 ASP A O 1
ATOM 1635 N N . ASP A 1 203 ? -5.066 17.592 -1.086 1.00 47.25 203 ASP A N 1
ATOM 1636 C CA . ASP A 1 203 ? -4.423 18.553 -0.246 1.00 47.25 203 ASP A CA 1
ATOM 1637 C C . ASP A 1 203 ? -4.246 19.801 -1.097 1.00 47.25 203 ASP A C 1
ATOM 1639 O O . ASP A 1 203 ? -3.288 19.956 -1.856 1.00 47.25 203 ASP A O 1
ATOM 1643 N N . GLU A 1 204 ? -5.180 20.729 -0.906 1.00 43.06 204 GLU A N 1
ATOM 1644 C CA . GLU A 1 204 ? -4.892 22.147 -1.108 1.00 43.06 204 GLU A CA 1
ATOM 1645 C C . GLU A 1 204 ? -3.666 22.576 -0.259 1.00 43.06 204 GLU A C 1
ATOM 1647 O O . GLU A 1 204 ? -3.069 23.611 -0.546 1.00 43.06 204 GLU A O 1
ATOM 1652 N N . ASN A 1 205 ? -3.206 21.744 0.701 1.00 40.09 205 ASN A N 1
ATOM 1653 C CA . ASN A 1 205 ? -2.002 21.937 1.514 1.00 40.09 205 ASN A CA 1
ATOM 1654 C C . ASN A 1 205 ? -0.850 20.890 1.348 1.00 40.09 205 ASN A C 1
ATOM 1656 O O . ASN A 1 205 ? 0.181 21.076 1.998 1.00 40.09 205 ASN A O 1
ATOM 1660 N N . ALA A 1 206 ? -0.910 19.854 0.478 1.00 41.38 206 ALA A N 1
ATOM 1661 C CA . ALA A 1 206 ? 0.192 18.839 0.326 1.00 41.38 206 ALA A CA 1
ATOM 1662 C C . ALA A 1 206 ? 1.276 19.368 -0.586 1.00 41.38 206 ALA A C 1
ATOM 1664 O O . ALA A 1 206 ? 2.427 18.940 -0.516 1.00 41.38 206 ALA A O 1
ATOM 1665 N N . ASN A 1 207 ? 0.922 20.361 -1.391 1.00 46.16 207 ASN A N 1
ATOM 1666 C CA . ASN A 1 207 ? 1.870 21.336 -1.877 1.00 46.16 207 ASN A CA 1
ATOM 1667 C C . ASN A 1 207 ? 2.258 22.268 -0.728 1.00 46.16 207 ASN A C 1
ATOM 1669 O O . ASN A 1 207 ? 2.167 23.493 -0.847 1.00 46.16 207 ASN A O 1
ATOM 1673 N N . SER A 1 208 ? 2.724 21.719 0.401 1.00 57.97 208 SER A N 1
ATOM 1674 C CA . SER A 1 208 ? 3.498 22.546 1.306 1.00 57.97 208 SER A CA 1
ATOM 1675 C C . SER A 1 208 ? 4.628 23.087 0.439 1.00 57.97 208 SER A C 1
ATOM 1677 O O . SER A 1 208 ? 5.303 22.340 -0.273 1.00 57.97 208 SER A O 1
ATOM 1679 N N . LYS A 1 209 ? 4.775 24.412 0.406 1.00 63.31 209 LYS A N 1
ATOM 1680 C CA . LYS A 1 209 ? 5.802 25.101 -0.392 1.00 63.31 209 LYS A CA 1
ATOM 1681 C C . LYS A 1 209 ? 7.162 24.402 -0.264 1.00 63.31 209 LYS A C 1
ATOM 1683 O O . LYS A 1 209 ? 7.918 24.317 -1.219 1.00 63.31 209 LYS A O 1
ATOM 1688 N N . MET A 1 210 ? 7.401 23.811 0.902 1.00 70.06 210 MET A N 1
ATOM 1689 C CA . MET A 1 210 ? 8.544 22.983 1.236 1.00 70.06 210 MET A CA 1
ATOM 1690 C C . MET A 1 210 ? 8.686 21.689 0.414 1.00 70.06 210 MET A C 1
ATOM 1692 O O . MET A 1 210 ? 9.782 21.428 -0.057 1.00 70.06 210 MET A O 1
ATOM 1696 N N . GLN A 1 211 ? 7.630 20.897 0.190 1.00 65.69 211 GLN A N 1
ATOM 1697 C CA . GLN A 1 211 ? 7.692 19.674 -0.635 1.00 65.69 211 GLN A CA 1
ATOM 1698 C C . GLN A 1 211 ? 8.058 19.996 -2.090 1.00 65.69 211 GLN A C 1
ATOM 1700 O O . GLN A 1 211 ? 8.942 19.359 -2.662 1.00 65.69 211 GLN A O 1
ATOM 1705 N N . ILE A 1 212 ? 7.428 21.030 -2.663 1.00 73.56 212 ILE A N 1
ATOM 1706 C CA . ILE A 1 212 ? 7.751 21.521 -4.011 1.00 73.56 212 ILE A CA 1
ATOM 1707 C C . ILE A 1 212 ? 9.206 21.993 -4.056 1.00 73.56 212 ILE A C 1
ATOM 1709 O O . ILE A 1 212 ? 9.949 21.613 -4.957 1.00 73.56 212 ILE A O 1
ATOM 1713 N N . VAL A 1 213 ? 9.632 22.778 -3.062 1.00 80.62 213 VAL A N 1
ATOM 1714 C CA . VAL A 1 213 ? 11.013 23.263 -2.970 1.00 80.62 213 VAL A CA 1
ATOM 1715 C C . VAL A 1 213 ? 12.008 22.111 -2.898 1.00 80.62 213 VAL A C 1
ATOM 1717 O O . VAL A 1 213 ? 12.974 22.119 -3.652 1.00 80.62 213 VAL A O 1
ATOM 1720 N N . ILE A 1 214 ? 11.772 21.112 -2.047 1.00 77.56 214 ILE A N 1
ATOM 1721 C CA . ILE A 1 214 ? 12.669 19.960 -1.890 1.00 77.56 214 ILE A CA 1
ATOM 1722 C C . ILE A 1 214 ? 12.749 19.167 -3.197 1.00 77.56 214 ILE A C 1
ATOM 1724 O O . ILE A 1 214 ? 13.848 18.905 -3.680 1.00 77.56 214 ILE A O 1
ATOM 1728 N N . GLY A 1 215 ? 11.607 18.833 -3.807 1.00 75.06 215 GLY A N 1
ATOM 1729 C CA . GLY A 1 215 ? 11.570 18.048 -5.042 1.00 75.06 215 GLY A CA 1
ATOM 1730 C C . GLY A 1 215 ? 12.224 18.759 -6.230 1.00 75.06 215 GLY A C 1
ATOM 1731 O O . GLY A 1 215 ? 12.996 18.153 -6.975 1.00 75.06 215 GLY A O 1
ATOM 1732 N N . LEU A 1 216 ? 11.969 20.059 -6.399 1.00 80.94 216 LEU A N 1
ATOM 1733 C CA . LEU A 1 216 ? 12.606 20.844 -7.457 1.00 80.94 216 LEU A CA 1
ATOM 1734 C C . LEU A 1 216 ? 14.095 21.071 -7.174 1.00 80.94 216 LEU A C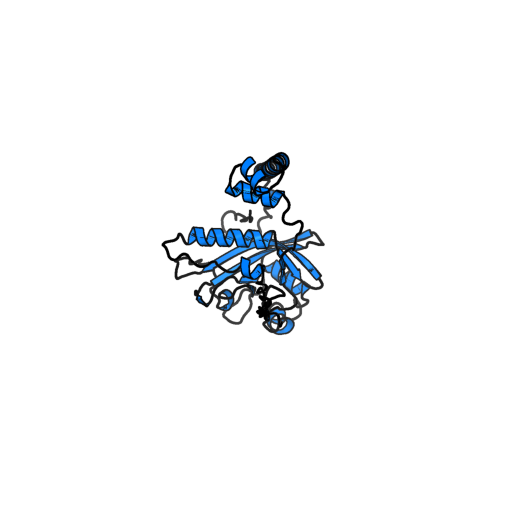 1
ATOM 1736 O O . LEU A 1 216 ? 14.894 21.046 -8.109 1.00 80.94 216 LEU A O 1
ATOM 1740 N N . TYR A 1 217 ? 14.492 21.264 -5.913 1.00 85.94 217 TYR A N 1
ATOM 1741 C CA . TYR A 1 217 ? 15.900 21.433 -5.559 1.00 85.94 217 TYR A CA 1
ATOM 1742 C C . TYR A 1 217 ? 16.687 20.137 -5.737 1.00 85.94 217 TYR A C 1
ATOM 1744 O O . TYR A 1 217 ? 17.833 20.192 -6.173 1.00 85.94 217 TYR A O 1
ATOM 1752 N N . ASP A 1 218 ? 16.086 18.968 -5.498 1.00 82.19 218 ASP A N 1
ATOM 1753 C CA . ASP A 1 218 ? 16.739 17.692 -5.804 1.00 82.19 218 ASP A CA 1
ATOM 1754 C C . ASP A 1 218 ? 17.055 17.549 -7.299 1.00 82.19 218 ASP A C 1
ATOM 1756 O O . ASP A 1 218 ? 18.099 17.016 -7.666 1.00 82.19 218 ASP A O 1
ATOM 1760 N N . ARG A 1 219 ? 16.199 18.108 -8.161 1.00 80.62 219 ARG A N 1
ATOM 1761 C CA . ARG A 1 219 ? 16.377 18.089 -9.616 1.00 80.62 219 ARG A CA 1
ATOM 1762 C C . ARG A 1 219 ? 17.335 19.158 -10.132 1.00 80.62 219 ARG A C 1
ATOM 1764 O O . ARG A 1 219 ? 18.161 18.868 -10.991 1.00 80.62 219 ARG A O 1
ATOM 1771 N N . PHE A 1 220 ? 17.179 20.400 -9.685 1.00 87.62 220 PHE A N 1
ATOM 1772 C CA . PHE A 1 220 ? 17.905 21.536 -10.256 1.00 87.62 220 PHE A CA 1
ATOM 1773 C C . PHE A 1 220 ? 19.189 21.873 -9.504 1.00 87.62 220 PHE A C 1
ATOM 1775 O O . PHE A 1 220 ? 20.085 22.453 -10.106 1.00 87.62 220 PHE A O 1
ATOM 1782 N N . LYS A 1 221 ? 19.270 21.535 -8.208 1.00 88.31 221 LYS A N 1
ATOM 1783 C CA . LYS A 1 221 ? 20.349 21.937 -7.285 1.00 88.31 221 LYS A CA 1
ATOM 1784 C C . LYS A 1 221 ? 20.649 23.448 -7.337 1.00 88.31 221 LYS A C 1
ATOM 1786 O O . LYS A 1 221 ? 21.763 23.876 -7.059 1.00 88.31 221 LYS A O 1
ATOM 1791 N N . ASP A 1 222 ? 19.634 24.245 -7.673 1.00 93.31 222 ASP A N 1
ATOM 1792 C CA . ASP A 1 222 ? 19.715 25.684 -7.923 1.00 93.31 222 ASP A CA 1
ATOM 1793 C C . ASP A 1 222 ? 18.499 26.373 -7.291 1.00 93.31 222 ASP A C 1
ATOM 1795 O O . ASP A 1 222 ? 17.350 26.072 -7.614 1.00 93.31 222 ASP A O 1
ATOM 1799 N N . ILE A 1 223 ? 18.761 27.278 -6.351 1.00 92.44 223 ILE A N 1
ATOM 1800 C CA . ILE A 1 223 ? 17.743 27.967 -5.550 1.00 92.44 223 ILE A CA 1
ATOM 1801 C C . ILE A 1 223 ? 16.925 28.938 -6.402 1.00 92.44 223 ILE A C 1
ATOM 1803 O O . ILE A 1 223 ? 15.710 29.034 -6.218 1.00 92.44 223 ILE A O 1
ATOM 1807 N N . ASP A 1 224 ? 17.577 29.644 -7.322 1.00 92.88 224 ASP A N 1
ATOM 1808 C CA . ASP A 1 224 ? 16.936 30.655 -8.158 1.00 92.88 224 ASP A CA 1
ATOM 1809 C C . ASP A 1 224 ? 16.003 29.972 -9.155 1.00 92.88 224 ASP A C 1
ATOM 1811 O O . ASP A 1 224 ? 14.837 30.349 -9.278 1.00 92.88 224 ASP A O 1
ATOM 1815 N N . LYS A 1 225 ? 16.459 28.863 -9.746 1.00 89.12 225 LYS A N 1
ATOM 1816 C CA . LYS A 1 225 ? 15.639 28.041 -10.641 1.00 89.12 225 LYS A CA 1
ATOM 1817 C C . LYS A 1 225 ? 14.453 27.394 -9.931 1.00 89.12 225 LYS A C 1
ATOM 1819 O O . LYS A 1 225 ? 13.360 27.314 -10.486 1.00 89.12 225 LYS A O 1
ATOM 1824 N N . VAL A 1 226 ? 14.637 26.947 -8.689 1.00 88.38 226 VAL A N 1
ATOM 1825 C CA . VAL A 1 226 ? 13.535 26.428 -7.867 1.00 88.38 226 VAL A CA 1
ATOM 1826 C C . VAL A 1 226 ? 12.533 27.531 -7.547 1.00 88.38 226 VAL A C 1
ATOM 1828 O O . VAL A 1 226 ? 11.331 27.300 -7.659 1.00 88.38 226 VAL A O 1
ATOM 1831 N N . SER A 1 227 ? 13.006 28.719 -7.169 1.00 89.62 227 SER A N 1
ATOM 1832 C CA . SER A 1 227 ? 12.165 29.883 -6.872 1.00 89.62 227 SER A CA 1
ATOM 1833 C C . SER A 1 227 ? 11.327 30.300 -8.081 1.00 89.62 227 SER A C 1
ATOM 1835 O O . SER A 1 227 ? 10.116 30.466 -7.945 1.00 89.62 227 SER A O 1
ATOM 1837 N N . GLU A 1 228 ? 11.948 30.375 -9.260 1.00 89.25 228 GLU A N 1
ATOM 1838 C CA . GLU A 1 228 ? 11.294 30.681 -10.533 1.00 89.25 228 GLU A CA 1
ATOM 1839 C C . GLU A 1 228 ? 10.222 29.640 -10.883 1.00 89.25 228 GLU A C 1
ATOM 1841 O O . GLU A 1 228 ? 9.053 29.983 -11.051 1.00 89.25 228 GLU A O 1
ATOM 1846 N N . VAL A 1 229 ? 10.590 28.353 -10.922 1.00 80.12 229 VAL A N 1
ATOM 1847 C CA . VAL A 1 229 ? 9.690 27.272 -11.363 1.00 80.12 229 VAL A CA 1
ATOM 1848 C C . VAL A 1 229 ? 8.537 27.043 -10.386 1.00 80.12 229 VAL A C 1
ATOM 1850 O O . VAL A 1 229 ? 7.431 26.703 -10.800 1.00 80.12 229 VAL A O 1
ATOM 1853 N N . SER A 1 230 ? 8.773 27.221 -9.086 1.00 80.00 230 SER A N 1
ATOM 1854 C CA . SER A 1 230 ? 7.730 27.049 -8.068 1.00 80.00 230 SER A CA 1
ATOM 1855 C C . SER A 1 230 ? 6.883 28.295 -7.824 1.00 80.00 230 SER A C 1
ATOM 1857 O O . SER A 1 230 ? 5.873 28.202 -7.126 1.00 80.00 230 SER A O 1
ATOM 1859 N N . ASN A 1 231 ? 7.296 29.456 -8.345 1.00 84.00 231 ASN A N 1
ATOM 1860 C CA . ASN A 1 231 ? 6.755 30.765 -7.976 1.00 84.00 231 ASN A CA 1
ATOM 1861 C C . ASN A 1 231 ? 6.752 31.002 -6.444 1.00 84.00 231 ASN A C 1
ATOM 1863 O O . ASN A 1 231 ? 5.851 31.627 -5.878 1.00 84.00 231 ASN A O 1
ATOM 1867 N N . ILE A 1 232 ? 7.752 30.459 -5.738 1.00 81.56 232 ILE A N 1
ATOM 1868 C CA . ILE A 1 232 ? 7.945 30.634 -4.293 1.00 81.56 232 ILE A CA 1
ATOM 1869 C C . ILE A 1 232 ? 9.066 31.641 -4.084 1.00 81.56 232 ILE A C 1
ATOM 1871 O O . ILE A 1 232 ? 10.118 31.544 -4.705 1.00 81.56 232 ILE A O 1
ATOM 1875 N N . ASN A 1 233 ? 8.868 32.589 -3.164 1.00 87.75 233 ASN A N 1
ATOM 1876 C CA . ASN A 1 233 ? 9.885 33.583 -2.835 1.00 87.75 233 ASN A CA 1
ATOM 1877 C C . ASN A 1 233 ? 11.220 32.914 -2.460 1.00 87.75 233 ASN A C 1
ATOM 1879 O O . ASN A 1 233 ? 11.257 32.056 -1.577 1.00 87.75 233 ASN A O 1
ATOM 1883 N N . ARG A 1 234 ? 12.310 33.363 -3.088 1.00 92.88 234 ARG A N 1
ATOM 1884 C CA . ARG A 1 234 ? 13.677 32.865 -2.894 1.00 92.88 234 ARG A CA 1
ATOM 1885 C C . ARG A 1 234 ? 14.068 32.690 -1.422 1.00 92.88 234 ARG A C 1
ATOM 1887 O O . ARG A 1 234 ? 14.613 31.655 -1.066 1.00 92.88 234 ARG A O 1
ATOM 1894 N N . SER A 1 235 ? 13.709 33.634 -0.547 1.00 85.12 235 SER A N 1
ATOM 1895 C CA . SER A 1 235 ? 14.015 33.545 0.894 1.00 85.12 235 SER A CA 1
ATOM 1896 C C . SER A 1 235 ? 13.314 32.371 1.594 1.00 85.12 235 SER A C 1
ATOM 1898 O O . SER A 1 235 ? 13.854 31.772 2.525 1.00 85.12 235 SER A O 1
ATOM 1900 N N . VAL A 1 236 ? 12.118 31.998 1.128 1.00 77.06 236 VAL A N 1
ATOM 1901 C CA . VAL A 1 236 ? 11.385 30.825 1.617 1.00 77.06 236 VAL A CA 1
ATOM 1902 C C . VAL A 1 236 ? 12.041 29.547 1.101 1.00 77.06 236 VAL A C 1
ATOM 1904 O O . VAL A 1 236 ? 12.206 28.614 1.882 1.00 77.06 236 VAL A O 1
ATOM 1907 N N . VAL A 1 237 ? 12.465 29.524 -0.167 1.00 85.38 237 VAL A N 1
ATOM 1908 C CA . VAL A 1 237 ? 13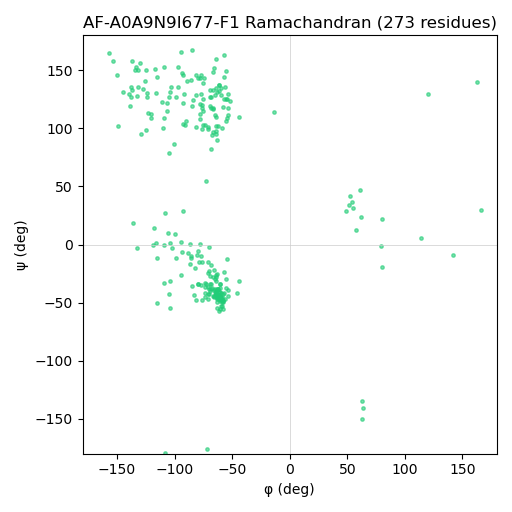.216 28.406 -0.765 1.00 85.38 237 VAL A CA 1
ATOM 1909 C C . VAL A 1 237 ? 14.518 28.155 0.004 1.00 85.38 237 VAL A C 1
ATOM 1911 O O . VAL A 1 237 ? 14.770 27.034 0.443 1.00 85.38 237 VAL A O 1
ATOM 1914 N N . GLU A 1 238 ? 15.299 29.209 0.251 1.00 89.81 238 GLU A N 1
ATOM 1915 C CA . GLU A 1 238 ? 16.541 29.158 1.032 1.00 89.81 238 GLU A CA 1
ATOM 1916 C C . GLU A 1 238 ? 16.314 28.624 2.444 1.00 89.81 238 GLU A C 1
ATOM 1918 O O . GLU A 1 238 ? 17.032 27.728 2.892 1.00 89.81 238 GLU A O 1
ATOM 1923 N N . ARG A 1 239 ? 15.295 29.139 3.144 1.00 82.50 239 ARG A N 1
ATOM 1924 C CA . ARG A 1 239 ? 14.940 28.652 4.481 1.00 82.50 239 ARG A CA 1
ATOM 1925 C C . ARG A 1 239 ? 14.583 27.168 4.450 1.00 82.50 239 ARG A C 1
ATOM 1927 O O . ARG A 1 239 ? 15.093 26.418 5.276 1.00 82.50 239 ARG A O 1
ATOM 1934 N N . CYS A 1 240 ? 13.768 26.739 3.488 1.00 78.12 240 CYS A N 1
ATOM 1935 C CA . CYS A 1 240 ? 13.364 25.342 3.363 1.00 78.12 240 CYS A CA 1
ATOM 1936 C C . CYS A 1 240 ? 14.556 24.407 3.113 1.00 78.12 240 CYS A C 1
ATOM 1938 O O . CYS A 1 240 ? 14.658 23.362 3.752 1.00 78.12 240 CYS A O 1
ATOM 1940 N N . ILE A 1 241 ? 15.488 24.792 2.239 1.00 84.12 241 ILE A N 1
ATOM 1941 C CA . ILE A 1 241 ? 16.700 24.006 1.961 1.00 84.12 241 ILE A CA 1
ATOM 1942 C C . ILE A 1 241 ? 17.628 23.978 3.179 1.00 84.12 241 ILE A C 1
ATOM 1944 O O . ILE A 1 241 ? 18.229 22.942 3.471 1.00 84.12 241 ILE A O 1
ATOM 1948 N N . LYS A 1 242 ? 17.723 25.087 3.923 1.00 81.44 242 LYS A N 1
ATOM 1949 C CA . LYS A 1 242 ? 18.515 25.170 5.155 1.00 81.44 242 LYS A CA 1
ATOM 1950 C C . LYS A 1 242 ? 17.949 24.268 6.250 1.00 81.44 242 LYS A C 1
ATOM 1952 O O . LYS A 1 242 ? 18.714 23.548 6.882 1.00 81.44 242 LYS A O 1
ATOM 1957 N N . GLU A 1 243 ? 16.635 24.284 6.456 1.00 70.62 243 GLU A N 1
ATOM 1958 C CA . GLU A 1 243 ? 15.943 23.416 7.418 1.00 70.62 243 GLU A CA 1
ATOM 1959 C C . GLU A 1 243 ? 16.075 21.938 7.034 1.00 70.62 243 GLU A C 1
ATOM 1961 O O . GLU A 1 243 ? 16.410 21.121 7.887 1.00 70.62 243 GLU A O 1
ATOM 1966 N N . MET A 1 244 ? 15.922 21.604 5.748 1.00 75.75 244 MET A N 1
ATOM 1967 C CA . MET A 1 244 ? 16.163 20.252 5.233 1.00 75.75 244 MET A CA 1
ATOM 1968 C C . MET A 1 244 ? 17.607 19.801 5.489 1.00 75.75 244 MET A C 1
ATOM 1970 O O . MET A 1 244 ? 17.825 18.752 6.083 1.00 75.75 244 MET A O 1
ATOM 1974 N N . THR A 1 245 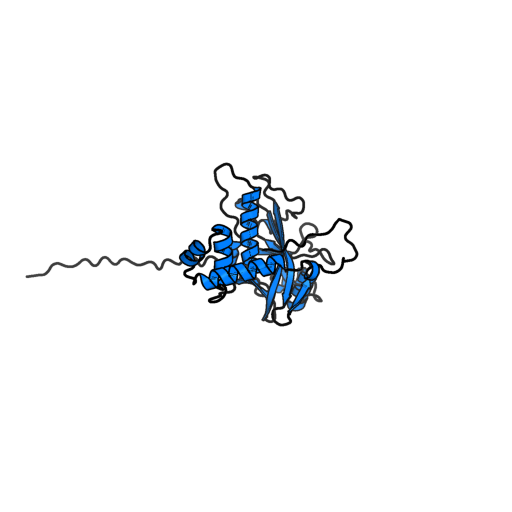? 18.597 20.604 5.089 1.00 76.88 245 THR A N 1
ATOM 1975 C CA . THR A 1 245 ? 20.024 20.286 5.273 1.00 76.88 245 THR A CA 1
ATOM 1976 C C . THR A 1 245 ? 20.376 20.143 6.753 1.00 76.88 245 THR A C 1
ATOM 1978 O O . THR A 1 245 ? 21.095 19.225 7.137 1.00 76.88 245 THR A O 1
ATOM 1981 N N . ALA A 1 246 ? 19.840 21.016 7.609 1.00 71.19 246 ALA A N 1
ATOM 1982 C CA . ALA A 1 246 ? 20.012 20.913 9.053 1.00 71.19 246 ALA A CA 1
ATOM 1983 C C . ALA A 1 246 ? 19.368 19.636 9.610 1.00 71.19 246 ALA A C 1
ATOM 1985 O O . ALA A 1 246 ? 19.977 18.978 10.447 1.00 71.19 246 ALA A O 1
ATOM 1986 N N . GLY A 1 247 ? 18.182 19.259 9.127 1.00 64.12 247 GLY A N 1
ATOM 1987 C CA . GLY A 1 247 ? 17.523 18.001 9.475 1.00 64.12 247 GLY A CA 1
ATOM 1988 C C . GLY A 1 247 ? 18.309 16.768 9.025 1.00 64.12 247 GLY A C 1
ATOM 1989 O O . GLY A 1 247 ? 18.396 15.807 9.776 1.00 64.12 247 GLY A O 1
ATOM 1990 N N . MET A 1 248 ? 18.944 16.805 7.851 1.00 65.25 248 MET A N 1
ATOM 1991 C CA . MET A 1 248 ? 19.813 15.720 7.373 1.00 65.25 248 MET A CA 1
ATOM 1992 C C . MET A 1 248 ? 21.116 15.623 8.178 1.00 65.25 248 MET A C 1
ATOM 1994 O O . MET A 1 248 ? 21.568 14.523 8.474 1.00 65.25 248 MET A O 1
ATOM 1998 N N . ASN A 1 249 ? 21.703 16.760 8.562 1.00 71.88 249 ASN A N 1
ATOM 1999 C CA . ASN A 1 249 ? 22.975 16.801 9.290 1.00 71.88 249 ASN A CA 1
ATOM 2000 C C . ASN A 1 249 ? 22.824 16.521 10.792 1.00 71.88 249 ASN A C 1
ATOM 2002 O O . ASN A 1 249 ? 23.720 15.942 11.400 1.00 71.88 249 ASN A O 1
ATOM 2006 N N . ASN A 1 250 ? 21.711 16.949 11.392 1.00 65.56 250 ASN A N 1
ATOM 2007 C CA . ASN A 1 250 ? 21.430 16.794 12.823 1.00 65.56 250 ASN A CA 1
ATOM 2008 C C . ASN A 1 250 ? 20.441 15.656 13.110 1.00 65.56 250 ASN A C 1
ATOM 2010 O O . ASN A 1 250 ? 20.125 15.399 14.271 1.00 65.56 250 ASN A O 1
ATOM 2014 N N . GLY A 1 251 ? 19.919 15.003 12.070 1.00 52.78 251 GLY A N 1
ATOM 2015 C CA . GLY A 1 251 ? 19.020 13.868 12.193 1.00 52.78 251 GLY A CA 1
ATOM 2016 C C . GLY A 1 251 ? 19.746 12.703 12.846 1.00 52.78 251 GLY A C 1
ATOM 2017 O O . GLY A 1 251 ? 20.630 12.090 12.250 1.00 52.78 251 GLY A O 1
ATOM 2018 N N . ASN A 1 252 ? 19.383 12.388 14.085 1.00 53.19 252 ASN A N 1
ATOM 2019 C CA . ASN A 1 252 ? 19.931 11.236 14.775 1.00 53.19 252 ASN A CA 1
ATOM 2020 C C . ASN A 1 252 ? 19.183 9.980 14.321 1.00 53.19 252 ASN A C 1
ATOM 2022 O O . ASN A 1 252 ? 18.084 9.690 14.787 1.00 53.19 252 ASN A O 1
ATOM 2026 N N . ILE A 1 253 ? 19.794 9.202 13.425 1.00 51.53 253 ILE A N 1
ATOM 2027 C CA . ILE A 1 253 ? 19.219 7.932 12.956 1.00 51.53 253 ILE A CA 1
ATOM 2028 C C . ILE A 1 253 ? 18.940 6.955 14.110 1.00 51.53 253 ILE A C 1
ATOM 2030 O O . ILE A 1 253 ? 18.048 6.117 14.005 1.00 51.53 253 ILE A O 1
ATOM 2034 N N . ASN A 1 254 ? 19.643 7.100 15.242 1.00 48.53 254 ASN A N 1
ATOM 2035 C CA . ASN A 1 254 ? 19.434 6.272 16.428 1.00 48.53 254 ASN A CA 1
ATOM 2036 C C . ASN A 1 254 ? 18.063 6.484 17.083 1.00 48.53 254 ASN A C 1
ATOM 2038 O O . ASN A 1 254 ? 17.584 5.573 17.751 1.00 48.53 254 ASN A O 1
ATOM 2042 N N . ASP A 1 255 ? 17.401 7.621 16.849 1.00 42.94 255 ASP A N 1
ATOM 2043 C CA . ASP A 1 255 ? 16.037 7.866 17.340 1.00 42.94 255 ASP A CA 1
ATOM 2044 C C . ASP A 1 255 ? 14.999 7.007 16.590 1.00 42.94 255 ASP A C 1
ATOM 2046 O O . ASP A 1 255 ? 13.874 6.822 17.052 1.00 42.94 255 ASP A O 1
ATOM 2050 N N . PHE A 1 256 ? 15.395 6.436 15.446 1.00 37.78 256 PHE A N 1
ATOM 2051 C CA . PHE A 1 256 ? 14.583 5.573 14.588 1.00 37.78 256 PHE A CA 1
ATOM 2052 C C . PHE A 1 256 ? 15.027 4.102 14.622 1.00 37.78 256 PHE A C 1
ATOM 2054 O O . PHE A 1 256 ? 14.411 3.263 13.957 1.00 37.78 256 PHE A O 1
ATOM 2061 N N . ILE A 1 257 ? 16.067 3.769 15.397 1.00 40.03 257 ILE A N 1
ATOM 2062 C CA . ILE A 1 257 ? 16.545 2.398 15.606 1.00 40.03 257 ILE A CA 1
ATOM 2063 C C . ILE A 1 257 ? 15.861 1.827 16.855 1.00 40.03 257 ILE A C 1
ATOM 2065 O O . ILE A 1 257 ? 16.209 2.137 17.994 1.00 40.03 257 ILE A O 1
ATOM 2069 N N . GLY A 1 258 ? 14.874 0.954 16.641 1.00 44.09 258 GLY A N 1
ATOM 2070 C CA . GLY A 1 258 ? 14.277 0.157 17.711 1.00 44.09 258 GLY A CA 1
ATOM 2071 C C . GLY A 1 258 ? 15.282 -0.835 18.311 1.00 44.09 258 GLY A C 1
ATOM 2072 O O . GLY A 1 258 ? 16.209 -1.299 17.644 1.00 44.09 258 GLY A O 1
ATOM 2073 N N . LYS A 1 259 ? 15.100 -1.197 19.589 1.00 37.81 259 LYS A N 1
ATOM 2074 C CA . LYS A 1 259 ? 15.934 -2.217 20.249 1.00 37.81 259 LYS A CA 1
ATOM 2075 C C . LYS A 1 259 ? 15.883 -3.528 19.459 1.00 37.81 259 LYS A C 1
ATOM 2077 O O . LYS A 1 259 ? 14.803 -3.982 19.090 1.00 37.81 259 LYS A O 1
ATOM 2082 N N . LYS A 1 260 ? 17.047 -4.162 19.272 1.00 42.44 260 LYS A N 1
ATOM 2083 C CA . LYS A 1 260 ? 17.212 -5.464 18.605 1.00 42.44 260 LYS A CA 1
ATOM 2084 C C . LYS A 1 260 ? 16.148 -6.462 19.085 1.00 42.44 260 LYS A C 1
ATOM 2086 O O . LYS A 1 260 ? 16.183 -6.918 20.230 1.00 42.44 260 LYS A O 1
ATOM 2091 N N . GLY A 1 261 ? 15.203 -6.799 18.208 1.00 41.06 261 GLY A N 1
ATOM 2092 C CA . GLY A 1 261 ? 14.253 -7.881 18.449 1.00 41.06 261 GLY A CA 1
ATOM 2093 C C . GLY A 1 261 ? 15.005 -9.205 18.595 1.00 41.06 261 GLY A C 1
ATOM 2094 O O . GLY A 1 261 ? 15.954 -9.477 17.856 1.00 41.06 261 GLY A O 1
ATOM 2095 N N . ARG A 1 262 ? 14.618 -10.040 19.567 1.00 33.69 262 ARG A N 1
ATOM 2096 C CA . ARG A 1 262 ? 15.213 -11.376 19.728 1.00 33.69 262 ARG A CA 1
ATOM 2097 C C . ARG A 1 262 ? 14.863 -12.222 18.498 1.00 33.69 262 ARG A C 1
ATOM 2099 O O . ARG A 1 262 ? 13.702 -12.575 18.331 1.00 33.69 262 ARG A O 1
ATOM 2106 N N . GLY A 1 263 ? 15.853 -12.553 17.664 1.00 40.34 263 GLY A N 1
ATOM 2107 C CA . GLY A 1 263 ? 15.698 -13.555 16.598 1.00 40.34 263 GLY A CA 1
ATOM 2108 C C . GLY A 1 263 ? 16.396 -13.277 15.264 1.00 40.34 263 GLY A C 1
ATOM 2109 O O . GLY A 1 263 ? 16.445 -14.179 14.437 1.00 40.34 263 GLY A O 1
ATOM 2110 N N . ALA A 1 264 ? 16.959 -12.088 15.033 1.00 35.00 264 ALA A N 1
ATOM 2111 C CA . ALA A 1 264 ? 17.680 -11.809 13.791 1.00 35.00 264 ALA A CA 1
ATOM 2112 C C . ALA A 1 264 ? 19.179 -12.150 13.921 1.00 35.00 264 ALA A C 1
ATOM 2114 O O . ALA A 1 264 ? 19.933 -11.430 14.581 1.00 35.00 264 ALA A O 1
ATOM 2115 N N . ASN A 1 265 ? 19.605 -13.251 13.293 1.00 38.41 265 ASN A N 1
ATOM 2116 C CA . ASN A 1 265 ? 21.013 -13.547 13.019 1.00 38.41 265 ASN A CA 1
ATOM 2117 C C . ASN A 1 265 ? 21.371 -12.972 11.641 1.00 38.41 265 ASN A C 1
ATOM 2119 O O . ASN A 1 265 ? 20.998 -13.539 10.619 1.00 38.41 265 ASN A O 1
ATOM 2123 N N . GLY A 1 266 ? 22.062 -11.836 11.630 1.00 37.00 266 GLY A N 1
ATOM 2124 C CA . GLY A 1 266 ? 22.535 -11.130 10.437 1.00 37.00 266 GLY A CA 1
ATOM 2125 C C . GLY A 1 266 ? 22.882 -9.689 10.806 1.00 37.00 266 GLY A C 1
ATOM 2126 O O . GLY A 1 266 ? 22.204 -9.117 11.661 1.00 37.00 266 GLY A O 1
ATOM 2127 N N . ASN A 1 267 ? 23.973 -9.157 10.247 1.00 36.94 267 ASN A N 1
ATOM 2128 C CA . ASN A 1 267 ? 24.488 -7.818 10.554 1.00 36.94 267 ASN A CA 1
ATOM 2129 C C . ASN A 1 267 ? 23.426 -6.727 10.345 1.00 36.94 267 ASN A C 1
ATOM 2131 O O . ASN A 1 267 ? 22.538 -6.879 9.511 1.00 36.94 267 ASN A O 1
ATOM 2135 N N . ASP A 1 268 ? 23.554 -5.672 11.150 1.00 33.41 268 ASP A N 1
ATOM 2136 C CA . ASP A 1 268 ? 22.763 -4.440 11.222 1.00 33.41 268 ASP A CA 1
ATOM 2137 C C . ASP A 1 268 ? 21.832 -4.181 10.025 1.00 33.41 268 ASP A C 1
ATOM 2139 O O . ASP A 1 268 ? 22.263 -3.935 8.900 1.00 33.41 268 ASP A O 1
ATOM 2143 N N . TYR A 1 269 ? 20.523 -4.217 10.286 1.00 37.66 269 TYR A N 1
ATOM 2144 C CA . TYR A 1 269 ? 19.513 -3.869 9.293 1.00 37.66 269 TYR A CA 1
ATOM 2145 C C . TYR A 1 269 ? 19.455 -2.348 9.149 1.00 37.66 269 TYR A C 1
ATOM 2147 O O . TYR A 1 269 ? 19.083 -1.644 10.090 1.00 37.66 269 TYR A O 1
ATOM 2155 N N . TYR A 1 270 ? 19.765 -1.843 7.956 1.00 32.16 270 TYR A N 1
ATOM 2156 C CA . TYR A 1 270 ? 19.381 -0.491 7.573 1.00 32.16 270 TYR A CA 1
ATOM 2157 C C . TYR A 1 270 ? 17.862 -0.444 7.411 1.00 32.16 270 TYR A C 1
ATOM 2159 O O . TYR A 1 270 ? 17.292 -1.105 6.543 1.00 32.16 270 TYR A O 1
ATOM 2167 N N . ARG A 1 271 ? 17.200 0.368 8.240 1.00 35.09 271 ARG A N 1
ATOM 2168 C CA . ARG A 1 271 ? 15.853 0.859 7.949 1.00 35.09 271 ARG A CA 1
ATOM 2169 C C . ARG A 1 271 ? 15.976 1.689 6.671 1.00 35.09 271 ARG A C 1
ATOM 2171 O O . ARG A 1 271 ? 16.504 2.796 6.711 1.00 35.09 271 ARG A O 1
ATOM 2178 N N . MET A 1 272 ? 15.580 1.140 5.526 1.00 29.31 272 MET A N 1
ATOM 2179 C CA . MET A 1 272 ? 15.445 1.925 4.299 1.00 29.31 272 MET A CA 1
ATOM 2180 C C . MET A 1 272 ? 14.282 2.896 4.517 1.00 29.31 272 MET A C 1
ATOM 2182 O O . MET A 1 272 ? 13.116 2.537 4.377 1.00 29.31 272 MET A O 1
ATOM 2186 N N . VAL A 1 273 ? 14.607 4.110 4.962 1.00 33.81 273 VAL A N 1
ATOM 2187 C CA . VAL A 1 273 ? 13.653 5.209 5.105 1.00 33.81 273 VAL A CA 1
ATOM 2188 C C . VAL A 1 273 ? 13.418 5.782 3.711 1.00 33.81 273 VAL A C 1
ATOM 2190 O O . VAL A 1 273 ? 14.361 6.208 3.045 1.00 33.81 273 VAL A O 1
ATOM 2193 N N . GLY A 1 274 ? 12.160 5.759 3.264 1.00 32.81 274 GLY A N 1
ATOM 2194 C CA . GLY A 1 274 ? 11.725 6.516 2.096 1.00 32.81 274 GLY A CA 1
ATOM 2195 C C . GLY A 1 274 ? 12.032 7.994 2.316 1.00 32.81 274 GLY A C 1
ATOM 2196 O O . GLY A 1 274 ? 11.666 8.550 3.352 1.00 32.81 274 GLY A O 1
ATOM 2197 N N . VAL A 1 275 ? 12.767 8.577 1.367 1.00 30.86 275 VAL A N 1
ATOM 2198 C CA . VAL A 1 275 ? 13.264 9.958 1.419 1.00 30.86 275 VAL A CA 1
ATOM 2199 C C . VAL A 1 275 ? 12.136 10.950 1.585 1.00 30.86 275 VAL A C 1
ATOM 2201 O O . VAL A 1 275 ? 11.024 10.788 1.032 1.00 30.86 275 VAL A O 1
#

pLDDT: mean 79.68, std 21.75, range [25.66, 98.56]

Radius of gyration: 23.1 Å; Cα contacts (8 Å, |Δi|>4): 413; chains: 1; bounding box: 61×63×71 Å